Protein AF-A0A953NYL8-F1 (afdb_monomer_lite)

pLDDT: mean 88.97, std 19.58, range [27.09, 98.88]

Radius of gyration: 26.93 Å; chains: 1; bounding box: 55×109×60 Å

Structure (mmCIF, N/CA/C/O backbone):
data_AF-A0A953NYL8-F1
#
_entry.id   AF-A0A953NYL8-F1
#
loop_
_atom_site.group_PDB
_atom_site.id
_atom_site.type_symbol
_atom_site.label_atom_id
_atom_site.label_alt_id
_atom_site.label_comp_id
_atom_site.label_asym_id
_atom_site.label_entity_id
_atom_site.label_seq_id
_atom_site.pdbx_PDB_ins_code
_atom_site.Cartn_x
_atom_site.Cartn_y
_atom_site.Cartn_z
_atom_site.occupancy
_atom_site.B_iso_or_equiv
_atom_site.auth_seq_id
_atom_site.auth_comp_id
_atom_site.auth_asym_id
_atom_site.auth_atom_id
_atom_site.pdbx_PDB_model_num
ATOM 1 N N . MET A 1 1 ? -34.479 84.678 -15.314 1.00 42.62 1 MET A N 1
ATOM 2 C CA . MET A 1 1 ? -33.538 85.641 -15.914 1.00 42.62 1 MET A CA 1
ATOM 3 C C . MET A 1 1 ? -33.199 86.586 -14.785 1.00 42.62 1 MET A C 1
ATOM 5 O O . MET A 1 1 ? -34.153 87.111 -14.239 1.00 42.62 1 MET A O 1
ATOM 9 N N . ASP A 1 2 ? -31.925 86.582 -14.380 1.00 31.25 2 ASP A N 1
ATOM 10 C CA . ASP A 1 2 ? -31.241 87.307 -13.279 1.00 31.25 2 ASP A CA 1
ATOM 11 C C . ASP A 1 2 ? -30.317 86.287 -12.585 1.00 31.25 2 ASP A C 1
ATOM 13 O O . ASP A 1 2 ? -30.800 85.340 -11.971 1.00 31.25 2 ASP A O 1
ATOM 17 N N . ILE A 1 3 ? -29.058 86.149 -13.016 1.00 35.00 3 ILE A N 1
ATOM 18 C CA . ILE A 1 3 ? -27.863 86.999 -12.804 1.00 35.00 3 ILE A CA 1
ATOM 19 C C . ILE A 1 3 ? -27.212 86.722 -11.437 1.00 35.00 3 ILE A C 1
ATOM 21 O O . ILE A 1 3 ? -27.718 87.124 -10.400 1.00 35.00 3 ILE A O 1
ATOM 25 N N . HIS A 1 4 ? -26.097 85.988 -11.543 1.00 33.19 4 HIS A N 1
ATOM 26 C CA . HIS A 1 4 ? -24.823 86.036 -10.814 1.00 33.19 4 HIS A CA 1
ATOM 27 C C . HIS A 1 4 ? -24.790 86.409 -9.324 1.00 33.19 4 HIS A C 1
ATOM 29 O O . HIS A 1 4 ? -25.083 87.540 -8.964 1.00 33.19 4 HIS A O 1
ATOM 35 N N . ASP A 1 5 ? -24.219 85.508 -8.516 1.00 34.50 5 ASP A N 1
ATOM 36 C CA . ASP A 1 5 ? -23.012 85.843 -7.747 1.00 34.50 5 ASP A CA 1
ATOM 37 C C . ASP A 1 5 ? -22.265 84.565 -7.319 1.00 34.50 5 ASP A C 1
ATOM 39 O O . ASP A 1 5 ? -22.807 83.703 -6.628 1.00 34.50 5 ASP A O 1
ATOM 43 N N . GLU A 1 6 ? -21.017 84.437 -7.771 1.00 33.62 6 GLU A N 1
ATOM 44 C CA . GLU A 1 6 ? -20.020 83.498 -7.251 1.00 33.62 6 GLU A CA 1
ATOM 45 C C . GLU A 1 6 ? -18.995 84.316 -6.468 1.00 33.62 6 GLU A C 1
ATOM 47 O O . GLU A 1 6 ? -18.347 85.181 -7.052 1.00 33.62 6 GLU A O 1
ATOM 52 N N . HIS A 1 7 ? -18.791 84.010 -5.186 1.00 33.34 7 HIS A N 1
ATOM 53 C CA . HIS A 1 7 ? -17.516 84.265 -4.520 1.00 33.34 7 HIS A CA 1
ATOM 54 C C . HIS A 1 7 ? -17.290 83.329 -3.318 1.00 33.34 7 HIS A C 1
ATOM 56 O O . HIS A 1 7 ? -18.160 83.130 -2.478 1.00 33.34 7 HIS A O 1
ATOM 62 N N . GLU A 1 8 ? -16.049 82.837 -3.270 1.00 32.56 8 GLU A N 1
ATOM 63 C CA . GLU A 1 8 ? -15.248 82.436 -2.103 1.00 32.56 8 GLU A CA 1
ATOM 64 C C . GLU A 1 8 ? -15.422 81.064 -1.412 1.00 32.56 8 GLU A C 1
ATOM 66 O O . GLU A 1 8 ? -16.244 80.837 -0.537 1.00 32.56 8 GLU A O 1
ATOM 71 N N . CYS A 1 9 ? -14.482 80.183 -1.776 1.00 27.09 9 CYS A N 1
ATOM 72 C CA . CYS A 1 9 ? -13.349 79.733 -0.951 1.00 27.09 9 CYS A CA 1
ATOM 73 C C . CYS A 1 9 ? -13.599 78.981 0.379 1.00 27.09 9 CYS A C 1
ATOM 75 O O . CYS A 1 9 ? -13.983 79.546 1.395 1.00 27.09 9 CYS A O 1
ATOM 77 N N . ALA A 1 10 ? -13.092 77.741 0.353 1.00 30.19 10 ALA A N 1
ATOM 78 C CA . ALA A 1 10 ? -12.373 77.024 1.409 1.00 30.19 10 ALA A CA 1
ATOM 79 C C . ALA A 1 10 ? -13.136 76.138 2.420 1.00 30.19 10 ALA A C 1
ATOM 81 O O . ALA A 1 10 ? -13.888 76.586 3.273 1.00 30.19 10 ALA A O 1
ATOM 82 N N . GLN A 1 11 ? -12.685 74.875 2.379 1.00 29.53 11 GLN A N 1
ATOM 83 C CA . GLN A 1 11 ? -12.403 73.947 3.482 1.00 29.53 11 GLN A CA 1
ATOM 84 C C . GLN A 1 11 ? -13.448 72.899 3.912 1.00 29.53 11 GLN A C 1
ATOM 86 O O . GLN A 1 11 ? -14.551 73.184 4.350 1.00 29.53 11 GLN A O 1
ATOM 91 N N . GLU A 1 12 ? -12.937 71.660 3.847 1.00 30.64 12 GLU A N 1
ATOM 92 C CA . GLU A 1 12 ? -13.229 70.480 4.666 1.00 30.64 12 GLU A CA 1
ATOM 93 C C . GLU A 1 12 ? -14.591 69.784 4.532 1.00 30.64 12 GLU A C 1
ATOM 95 O O . GLU A 1 12 ? -15.599 70.189 5.093 1.00 30.64 12 GLU A O 1
ATOM 100 N N . ALA A 1 13 ? -14.568 68.603 3.902 1.00 31.66 13 ALA A N 1
ATOM 101 C CA . ALA A 1 13 ? -14.848 67.338 4.594 1.00 31.66 13 ALA A CA 1
ATOM 102 C C . ALA A 1 13 ? -14.731 66.161 3.612 1.00 31.66 13 ALA A C 1
ATOM 104 O O . ALA A 1 13 ? -15.499 66.020 2.661 1.00 31.66 13 ALA A O 1
ATOM 105 N N . HIS A 1 14 ? -13.773 65.271 3.867 1.00 36.56 14 HIS A N 1
ATOM 106 C CA . HIS A 1 14 ? -13.712 63.956 3.241 1.00 36.56 14 HIS A CA 1
ATOM 107 C C . HIS A 1 14 ? -14.933 63.120 3.627 1.00 36.56 14 HIS A C 1
ATOM 109 O O . HIS A 1 14 ? -15.053 62.652 4.760 1.00 36.56 14 HIS A O 1
ATOM 115 N N . LYS A 1 15 ? -15.801 62.855 2.651 1.00 42.41 15 LYS A N 1
ATOM 116 C CA . LYS A 1 15 ? -16.692 61.696 2.680 1.00 42.41 15 LYS A CA 1
ATOM 117 C C . LYS A 1 15 ? -17.134 61.365 1.261 1.00 42.41 15 LYS A C 1
ATOM 119 O O . LYS A 1 15 ? -17.965 62.081 0.719 1.00 42.41 15 LYS A O 1
ATOM 124 N N . HIS A 1 16 ? -16.647 60.263 0.689 1.00 35.91 16 HIS A N 1
ATOM 125 C CA . HIS A 1 16 ? -17.476 59.453 -0.204 1.00 35.91 16 HIS A CA 1
ATOM 126 C C . HIS A 1 16 ? -17.084 57.965 -0.192 1.00 35.91 16 HIS A C 1
ATOM 128 O O . HIS A 1 16 ? -15.948 57.630 0.141 1.00 35.91 16 HIS A O 1
ATOM 134 N N . PRO A 1 17 ? -18.067 57.085 -0.450 1.00 47.28 17 PRO A N 1
ATOM 135 C CA . PRO A 1 17 ? -18.069 55.678 -0.083 1.00 47.28 17 PRO A CA 1
ATOM 136 C C . PRO A 1 17 ? -17.612 54.792 -1.245 1.00 47.28 17 PRO A C 1
ATOM 138 O O . PRO A 1 17 ? -17.663 55.184 -2.407 1.00 47.28 17 PRO A O 1
ATOM 141 N N . GLY A 1 18 ? -17.231 53.555 -0.947 1.00 29.12 18 GLY A N 1
ATOM 142 C CA . GLY A 1 18 ? -16.938 52.580 -1.991 1.00 29.12 18 GLY A CA 1
ATOM 143 C C . GLY A 1 18 ? -16.498 51.261 -1.397 1.00 29.12 18 GLY A C 1
ATOM 144 O O . GLY A 1 18 ? -15.314 51.044 -1.168 1.00 29.12 18 GLY A O 1
ATOM 145 N N . GLY A 1 19 ? -17.470 50.399 -1.106 1.00 38.50 19 GLY A N 1
ATOM 146 C CA . GLY A 1 19 ? -17.205 49.030 -0.707 1.00 38.50 19 GLY A CA 1
ATOM 147 C C . GLY A 1 19 ? -16.502 48.273 -1.827 1.00 38.50 19 GLY A C 1
ATOM 148 O O . GLY A 1 19 ? -16.948 48.270 -2.970 1.00 38.50 19 GLY A O 1
ATOM 149 N N . VAL A 1 20 ? -15.438 47.574 -1.459 1.00 34.19 20 VAL A N 1
ATOM 150 C CA . VAL A 1 20 ? -15.033 46.342 -2.124 1.00 34.19 20 VAL A CA 1
ATOM 151 C C . VAL A 1 20 ? -14.874 45.340 -0.997 1.00 34.19 20 VAL A C 1
ATOM 153 O O . VAL A 1 20 ? -13.901 45.382 -0.245 1.00 34.19 20 VAL A O 1
ATOM 156 N N . ALA A 1 21 ? -15.886 44.491 -0.830 1.00 37.25 21 ALA A N 1
ATOM 157 C CA . ALA A 1 21 ? -15.770 43.307 -0.002 1.00 37.25 21 ALA A CA 1
ATOM 158 C C . ALA A 1 21 ? -14.657 42.449 -0.610 1.00 37.25 21 ALA A C 1
ATOM 160 O O . ALA A 1 21 ? -14.836 41.822 -1.654 1.00 37.25 21 ALA A O 1
ATOM 161 N N . ARG A 1 22 ? -13.476 42.478 0.012 1.00 36.84 22 ARG A N 1
ATOM 162 C CA . ARG A 1 22 ? -12.471 41.447 -0.205 1.00 36.84 22 ARG A CA 1
ATOM 163 C C . ARG A 1 22 ? -13.076 40.166 0.344 1.00 36.84 22 ARG A C 1
ATOM 165 O O . ARG A 1 22 ? -13.303 40.051 1.542 1.00 36.84 22 ARG A O 1
ATOM 172 N N . GLY A 1 23 ? -13.415 39.257 -0.564 1.00 35.19 23 GLY A N 1
ATOM 173 C CA . GLY A 1 23 ? -13.669 37.877 -0.205 1.00 35.19 23 GLY A CA 1
ATOM 174 C C . GLY A 1 23 ? -12.388 37.331 0.399 1.00 35.19 23 GLY A C 1
ATOM 175 O O . GLY A 1 23 ? -11.422 37.083 -0.321 1.00 35.19 23 GLY A O 1
ATOM 176 N N . ASP A 1 24 ? -12.382 37.190 1.718 1.00 34.72 24 ASP A N 1
ATOM 177 C CA . ASP A 1 24 ? -11.422 36.354 2.411 1.00 34.72 24 ASP A CA 1
ATOM 178 C C . ASP A 1 24 ? -11.704 34.919 1.968 1.00 34.72 24 ASP A C 1
ATOM 180 O O . ASP A 1 24 ? -12.593 34.234 2.478 1.00 34.72 24 ASP A O 1
ATOM 184 N N . GLY A 1 25 ? -10.977 34.487 0.938 1.00 40.00 25 GLY A N 1
ATOM 185 C CA . GLY A 1 25 ? -10.816 33.083 0.603 1.00 40.00 25 GLY A CA 1
ATOM 186 C C . GLY A 1 25 ? -10.068 32.418 1.746 1.00 40.00 25 GLY A C 1
ATOM 187 O O . GLY A 1 25 ? -8.850 32.281 1.705 1.00 40.00 25 GLY A O 1
ATOM 188 N N . VAL A 1 26 ? -10.800 32.066 2.799 1.00 38.53 26 VAL A N 1
ATOM 189 C CA . VAL A 1 26 ? -10.302 31.180 3.840 1.00 38.53 26 VAL A CA 1
ATOM 190 C C . VAL A 1 26 ? -10.227 29.800 3.206 1.00 38.53 26 VAL A C 1
ATOM 192 O O . VAL A 1 26 ? -11.248 29.140 3.011 1.00 38.53 26 VAL A O 1
ATOM 195 N N . ASP A 1 27 ? -9.011 29.389 2.862 1.00 42.66 27 ASP A N 1
ATOM 196 C CA . ASP A 1 27 ? -8.664 28.006 2.564 1.00 42.66 27 ASP A CA 1
ATOM 197 C C . ASP A 1 27 ? -8.911 27.195 3.847 1.00 42.66 27 ASP A C 1
ATOM 199 O O . ASP A 1 27 ? -8.052 27.060 4.719 1.00 42.66 27 ASP A O 1
ATOM 203 N N . GLN A 1 28 ? -10.160 26.768 4.057 1.00 42.47 28 GLN A N 1
ATOM 204 C CA . GLN A 1 28 ? -10.540 25.944 5.200 1.00 42.47 28 GLN A CA 1
ATOM 205 C C . GLN A 1 28 ? -10.088 24.507 4.935 1.00 42.47 28 GLN A C 1
ATOM 207 O O . GLN A 1 28 ? -10.900 23.602 4.728 1.00 42.47 28 GLN A O 1
ATOM 212 N N . GLN A 1 29 ? -8.771 24.285 4.950 1.00 50.41 29 GLN A N 1
ATOM 213 C CA . GLN A 1 29 ? -8.206 22.949 5.055 1.00 50.41 29 GLN A CA 1
ATOM 214 C C . GLN A 1 29 ? -8.681 22.370 6.392 1.00 50.41 29 GLN A C 1
ATOM 216 O O . GLN A 1 29 ? -8.154 22.683 7.460 1.00 50.41 29 GLN A O 1
ATOM 221 N N . SER A 1 30 ? -9.724 21.541 6.351 1.00 57.91 30 SER A N 1
ATOM 222 C CA . SER A 1 30 ? -10.160 20.803 7.533 1.00 57.91 30 SER A CA 1
ATOM 223 C C . SER A 1 30 ? -8.967 20.018 8.088 1.00 57.91 30 SER A C 1
ATOM 225 O O . SER A 1 30 ? -8.256 19.377 7.297 1.00 57.91 30 SER A O 1
ATOM 227 N N . PRO A 1 31 ? -8.722 20.066 9.410 1.00 77.75 31 PRO A N 1
ATOM 228 C CA . PRO A 1 31 ? -7.485 19.573 9.994 1.00 77.75 31 PRO A CA 1
ATOM 229 C C . PRO A 1 31 ? -7.258 18.105 9.629 1.00 77.75 31 PRO A C 1
ATOM 231 O O . PRO A 1 31 ? -8.192 17.299 9.581 1.00 77.75 31 PRO A O 1
ATOM 234 N N . ARG A 1 32 ? -5.999 17.765 9.338 1.00 85.25 32 ARG A N 1
ATOM 235 C CA . ARG A 1 32 ? -5.573 16.382 9.110 1.00 85.25 32 ARG A CA 1
ATOM 236 C C . ARG A 1 32 ? -5.923 15.543 10.347 1.00 85.25 32 ARG A C 1
ATOM 238 O O . ARG A 1 32 ? -5.631 15.993 11.458 1.00 85.25 32 ARG A O 1
ATOM 245 N N . PRO A 1 33 ? -6.497 14.338 10.191 1.00 92.12 33 PRO A N 1
ATOM 246 C CA . PRO A 1 33 ? -6.794 13.497 11.342 1.00 92.12 33 PRO A CA 1
ATOM 247 C C . PRO A 1 33 ? -5.549 13.149 12.164 1.00 92.12 33 PRO A C 1
ATOM 249 O O . PRO A 1 33 ? -4.418 13.121 11.662 1.00 92.12 33 PRO A O 1
ATOM 252 N N . ARG A 1 34 ? -5.757 12.866 13.451 1.00 95.25 34 ARG A N 1
ATOM 253 C CA . ARG A 1 34 ? -4.667 12.501 14.359 1.00 95.25 34 ARG A CA 1
ATOM 254 C C . ARG A 1 34 ? -4.027 11.190 13.903 1.00 95.25 34 ARG A C 1
ATOM 256 O O . ARG A 1 34 ? -4.714 10.192 13.710 1.00 95.25 34 ARG A O 1
ATOM 263 N N . LEU A 1 35 ? -2.707 11.216 13.773 1.00 97.31 35 LEU A N 1
ATOM 264 C CA . LEU A 1 35 ? -1.883 10.046 13.510 1.00 97.31 35 LEU A CA 1
ATOM 265 C C . LEU A 1 35 ? -1.372 9.490 14.845 1.00 97.31 35 LEU A C 1
ATOM 267 O O . LEU A 1 35 ? -0.821 10.245 15.643 1.00 97.31 35 LEU A O 1
ATOM 271 N N . MET A 1 36 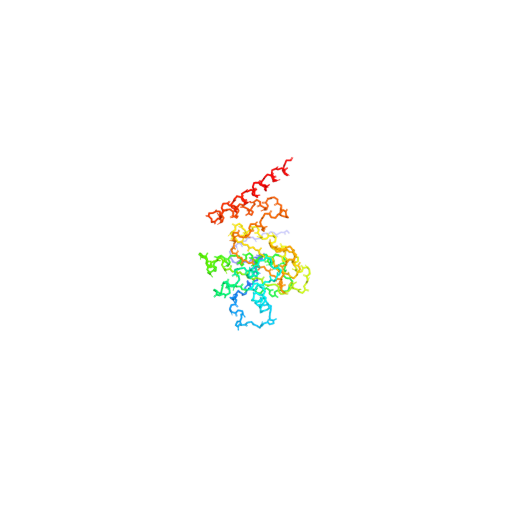? -1.559 8.196 15.086 1.00 98.06 36 MET A N 1
ATOM 272 C CA . MET A 1 36 ? -1.156 7.513 16.321 1.00 98.06 36 MET A CA 1
ATOM 273 C C . MET A 1 36 ? -0.273 6.318 15.994 1.00 98.06 36 MET A C 1
ATOM 275 O O . MET A 1 36 ? -0.484 5.663 14.973 1.00 98.06 36 MET A O 1
ATOM 279 N N . ARG A 1 37 ? 0.697 6.003 16.856 1.00 98.31 37 ARG A N 1
ATOM 280 C CA . ARG A 1 37 ? 1.436 4.737 16.724 1.00 98.31 37 ARG A CA 1
ATOM 281 C C . ARG A 1 37 ? 0.518 3.553 17.000 1.00 98.31 37 ARG A C 1
ATOM 283 O O . ARG A 1 37 ? -0.471 3.666 17.722 1.00 98.31 37 ARG A O 1
ATOM 290 N N . ILE A 1 38 ? 0.855 2.393 16.457 1.00 98.25 38 ILE A N 1
ATOM 291 C CA . ILE A 1 38 ? 0.066 1.180 16.648 1.00 98.25 38 ILE A CA 1
ATOM 292 C C . ILE A 1 38 ? 0.041 0.730 18.119 1.00 98.25 38 ILE A C 1
ATOM 294 O O . ILE A 1 38 ? -0.983 0.222 18.582 1.00 98.25 38 ILE A O 1
ATOM 298 N N . SER A 1 39 ? 1.115 0.967 18.883 1.00 98.25 39 SER A N 1
ATOM 299 C CA . SER A 1 39 ? 1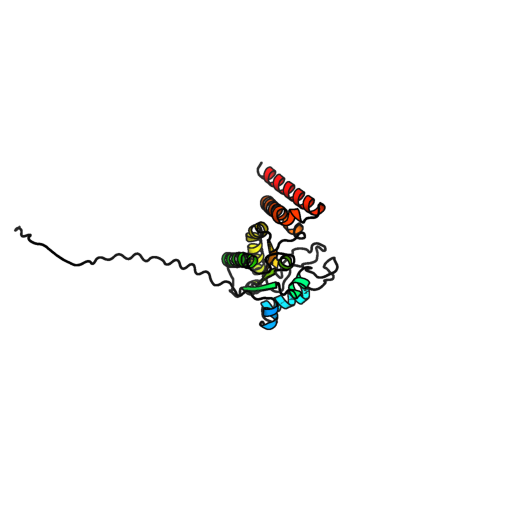.127 0.782 20.340 1.00 98.25 39 SER A CA 1
ATOM 300 C C . SER A 1 39 ? 0.147 1.717 21.056 1.00 98.25 39 SER A C 1
ATOM 302 O O . SER A 1 39 ? -0.602 1.268 21.922 1.00 98.25 39 SER A O 1
ATOM 304 N N . GLU A 1 40 ? 0.101 2.989 20.653 1.00 98.31 40 GLU A N 1
ATOM 305 C CA . GLU A 1 40 ? -0.792 4.013 21.198 1.00 98.31 40 GLU A CA 1
ATOM 306 C C . GLU A 1 40 ? -2.259 3.670 20.918 1.00 98.31 40 GLU A C 1
ATOM 308 O O . GLU A 1 40 ? -3.091 3.779 21.817 1.00 98.31 40 GLU A O 1
ATOM 313 N N . VAL A 1 41 ? -2.573 3.179 19.713 1.00 98.19 41 VAL A N 1
ATOM 314 C CA . VAL A 1 41 ? -3.904 2.636 19.389 1.00 98.19 41 VAL A CA 1
ATOM 315 C C . VAL A 1 41 ? -4.250 1.487 20.335 1.00 98.19 41 VAL A C 1
ATOM 317 O O . VAL A 1 41 ? -5.334 1.470 20.907 1.00 98.19 41 VAL A O 1
ATOM 320 N N . GLY A 1 42 ? -3.325 0.550 20.553 1.00 97.38 42 GLY A N 1
ATOM 321 C CA . GLY A 1 42 ? -3.554 -0.590 21.443 1.00 97.38 42 GLY A CA 1
ATOM 322 C C . GLY A 1 42 ? -3.727 -0.229 22.921 1.00 97.38 42 GLY A C 1
ATOM 323 O O . GLY A 1 42 ? -4.319 -1.009 23.660 1.00 97.38 42 GLY A O 1
ATOM 324 N N . GLN A 1 43 ? -3.211 0.921 23.355 1.00 97.56 43 GLN A N 1
ATOM 325 C CA . GLN A 1 43 ? -3.338 1.407 24.732 1.00 97.56 43 GLN A CA 1
ATOM 326 C C . GLN A 1 43 ? -4.598 2.251 24.941 1.00 97.56 43 GLN A C 1
ATOM 328 O O . GLN A 1 43 ? -5.183 2.208 26.020 1.00 97.56 43 GLN A O 1
ATOM 333 N N . ASN A 1 44 ? -4.998 3.025 23.928 1.00 96.44 44 ASN A N 1
ATOM 334 C CA . ASN A 1 44 ? -5.964 4.112 24.095 1.00 96.44 44 ASN A CA 1
ATOM 335 C C . ASN A 1 44 ? -7.286 3.909 23.344 1.00 96.44 44 ASN A C 1
ATOM 337 O O . ASN A 1 44 ? -8.249 4.622 23.627 1.00 96.44 44 ASN A O 1
ATOM 341 N N . CYS A 1 45 ? -7.357 2.988 22.381 1.00 96.19 45 CYS A N 1
ATOM 342 C CA . CYS A 1 45 ? -8.568 2.747 21.599 1.00 96.19 45 CYS A CA 1
ATOM 343 C C . CYS A 1 45 ? -9.296 1.481 22.066 1.00 96.19 45 CYS A C 1
ATOM 345 O O . CYS A 1 45 ? -8.681 0.450 22.329 1.00 96.19 45 CYS A O 1
ATOM 347 N N . ASP A 1 46 ? -10.629 1.542 22.099 1.00 96.94 46 ASP A N 1
ATOM 348 C CA . ASP A 1 46 ? -11.478 0.363 22.296 1.00 96.94 46 ASP A CA 1
ATOM 349 C C . ASP A 1 46 ? -11.224 -0.655 21.160 1.00 96.94 46 ASP A C 1
ATOM 351 O O . ASP A 1 46 ? -11.222 -0.248 19.991 1.00 96.94 46 ASP A O 1
ATOM 355 N N . PRO A 1 47 ? -11.038 -1.959 21.434 1.00 94.81 47 PRO A N 1
ATOM 356 C CA . PRO A 1 47 ? -10.958 -2.995 20.400 1.00 94.81 47 PRO A CA 1
ATOM 357 C C . PRO A 1 47 ? -12.125 -2.995 19.395 1.00 94.81 47 PRO A C 1
ATOM 359 O O . PRO A 1 47 ? -11.942 -3.393 18.245 1.00 94.81 47 PRO A O 1
ATOM 362 N N . ALA A 1 48 ? -13.311 -2.531 19.800 1.00 95.31 48 ALA A N 1
ATOM 363 C CA . ALA A 1 48 ? -14.484 -2.384 18.942 1.00 95.31 48 ALA A CA 1
ATOM 364 C C . ALA A 1 48 ? -14.475 -1.102 18.084 1.00 95.31 48 ALA A C 1
ATOM 366 O O . ALA A 1 48 ? -15.276 -0.982 17.154 1.00 95.31 48 ALA A O 1
ATOM 367 N N . SER A 1 49 ? -13.579 -0.146 18.361 1.00 97.56 49 SER A N 1
ATOM 368 C CA . SER A 1 49 ? -13.398 1.050 17.528 1.00 97.56 49 SER A CA 1
ATOM 369 C C . SER A 1 49 ? -12.834 0.690 16.145 1.00 97.56 49 SER A C 1
ATOM 371 O O . SER A 1 49 ? -12.234 -0.378 15.978 1.00 97.56 49 SER A O 1
ATOM 373 N N . PRO A 1 50 ? -12.954 1.571 15.135 1.00 97.50 50 PRO A N 1
ATOM 374 C CA . PRO A 1 50 ? -12.388 1.299 13.820 1.00 97.50 50 PRO A CA 1
ATOM 375 C C . PRO A 1 50 ? -10.880 1.019 13.841 1.00 97.50 50 PRO A C 1
ATOM 377 O O . PRO A 1 50 ? -10.425 0.047 13.235 1.00 97.50 50 PRO A O 1
ATOM 380 N N . LEU A 1 51 ? -10.107 1.822 14.576 1.00 98.38 51 LEU A N 1
ATOM 381 C CA . LEU A 1 51 ? -8.665 1.611 14.716 1.00 98.38 51 LEU A CA 1
ATOM 382 C C . LEU A 1 51 ? -8.341 0.336 15.506 1.00 98.38 51 LEU A C 1
ATOM 384 O O . LEU A 1 51 ? -7.441 -0.399 15.103 1.00 98.38 51 LEU A O 1
ATOM 388 N N . GLY A 1 52 ? -9.103 0.020 16.559 1.00 98.38 52 GLY A N 1
ATOM 389 C CA . GLY A 1 52 ? -8.971 -1.240 17.301 1.00 98.38 52 GLY A CA 1
ATOM 390 C C . GLY A 1 52 ? -9.231 -2.472 16.426 1.00 98.38 52 GLY A C 1
ATOM 391 O O . GLY A 1 52 ? -8.444 -3.417 16.418 1.00 98.38 52 GLY A O 1
ATOM 392 N N . CYS A 1 53 ? -10.268 -2.426 15.588 1.00 98.31 53 CYS A N 1
ATOM 393 C CA . CYS A 1 53 ? -10.592 -3.499 14.650 1.00 98.31 53 CYS A CA 1
ATOM 394 C C . CYS A 1 53 ? -9.478 -3.719 13.611 1.00 98.31 53 CYS A C 1
ATOM 396 O O . CYS A 1 53 ? -9.118 -4.858 13.302 1.00 98.31 53 CYS A O 1
ATOM 398 N N . VAL A 1 54 ? -8.898 -2.635 13.084 1.00 98.62 54 VAL A N 1
ATOM 399 C CA . VAL A 1 54 ? -7.765 -2.725 12.153 1.00 98.62 54 VAL A CA 1
ATOM 400 C C . VAL A 1 54 ? -6.508 -3.236 12.860 1.00 98.62 54 VAL A C 1
ATOM 402 O O . VAL A 1 54 ? -5.817 -4.077 12.292 1.00 98.62 54 VAL A O 1
ATOM 405 N N . LEU A 1 55 ? -6.236 -2.814 14.098 1.00 98.75 55 LEU A N 1
ATOM 406 C CA . LEU A 1 55 ? -5.128 -3.329 14.908 1.00 98.75 55 LEU A CA 1
ATOM 407 C C . LEU A 1 55 ? -5.213 -4.852 15.089 1.00 98.75 55 LEU A C 1
ATOM 409 O O . LEU A 1 55 ? -4.234 -5.565 14.843 1.00 98.75 55 LEU A O 1
ATOM 413 N N . GLU A 1 56 ? -6.385 -5.364 15.458 1.00 98.50 56 GLU A N 1
ATOM 414 C CA . GLU A 1 56 ? -6.595 -6.805 15.613 1.00 98.50 56 GLU A CA 1
ATOM 415 C C . GLU A 1 56 ? -6.438 -7.554 14.286 1.00 98.50 56 GLU A C 1
ATOM 417 O O . GLU A 1 56 ? -5.828 -8.622 14.246 1.00 98.50 56 GLU A O 1
ATOM 422 N N . TRP A 1 57 ? -6.875 -6.975 13.166 1.00 98.69 57 TRP A N 1
ATOM 423 C CA . TRP A 1 57 ? -6.614 -7.547 11.842 1.00 98.69 57 TRP A CA 1
ATOM 424 C C . TRP A 1 57 ? -5.121 -7.547 11.474 1.00 98.69 57 TRP A C 1
ATOM 426 O O . TRP A 1 57 ? -4.611 -8.556 10.980 1.00 98.69 57 TRP A O 1
ATOM 436 N N . VAL A 1 58 ? -4.378 -6.474 11.765 1.00 98.75 58 VAL A N 1
ATOM 437 C CA . VAL A 1 58 ? -2.923 -6.421 11.540 1.00 98.75 58 VAL A CA 1
ATOM 438 C C . VAL A 1 58 ? -2.224 -7.543 12.320 1.00 98.75 58 VAL A C 1
ATOM 440 O O . VAL A 1 58 ? -1.423 -8.290 11.752 1.00 98.75 58 VAL A O 1
ATOM 443 N N . ARG A 1 59 ? -2.559 -7.721 13.603 1.00 98.50 59 ARG A N 1
ATOM 444 C CA . ARG A 1 59 ? -1.957 -8.742 14.482 1.00 98.50 59 ARG A CA 1
ATOM 445 C C . ARG A 1 59 ? -2.427 -10.168 14.194 1.00 98.50 59 ARG A C 1
ATOM 447 O O . ARG A 1 59 ? -1.656 -11.116 14.362 1.00 98.50 59 ARG A O 1
ATOM 454 N N . GLY A 1 60 ? -3.692 -10.330 13.826 1.00 98.19 60 GLY A N 1
ATOM 455 C CA . GLY A 1 60 ? -4.359 -11.621 13.670 1.00 98.19 60 GLY A CA 1
ATOM 456 C C . GLY A 1 60 ? -4.255 -12.205 12.266 1.00 98.19 60 GLY A C 1
ATOM 457 O O . GLY A 1 60 ? -4.259 -13.423 12.117 1.00 98.19 60 GLY A O 1
ATOM 458 N N . PHE A 1 61 ? -4.113 -11.362 11.243 1.00 98.44 61 PHE A N 1
ATOM 459 C CA . PHE A 1 61 ? -4.039 -11.791 9.850 1.00 98.44 61 PHE A CA 1
ATOM 460 C C . PHE A 1 61 ? -2.692 -11.446 9.218 1.00 98.44 61 PHE A C 1
ATOM 462 O O . PHE A 1 61 ? -1.947 -12.350 8.842 1.00 98.44 61 PHE A O 1
ATOM 469 N N . LEU A 1 62 ? -2.327 -10.160 9.143 1.00 98.31 62 LEU A N 1
ATOM 470 C CA . LEU A 1 62 ? -1.112 -9.761 8.422 1.00 98.31 62 LEU A CA 1
ATOM 471 C C . LEU A 1 62 ? 0.172 -10.294 9.072 1.00 98.31 62 LEU A C 1
ATOM 473 O O . LEU A 1 62 ? 1.089 -10.714 8.363 1.00 98.31 62 LEU A O 1
ATOM 477 N N . ALA A 1 63 ? 0.225 -10.310 10.405 1.00 98.25 63 ALA A N 1
ATOM 478 C CA . ALA A 1 63 ? 1.362 -10.808 11.178 1.00 98.25 63 ALA A CA 1
ATOM 479 C C . ALA A 1 63 ? 1.398 -12.342 11.322 1.00 98.25 63 ALA A C 1
ATOM 481 O O . ALA A 1 63 ? 2.333 -12.878 11.920 1.00 98.25 63 ALA A O 1
ATOM 482 N N . ARG A 1 64 ? 0.391 -13.068 10.820 1.00 98.44 64 ARG A N 1
ATOM 483 C CA . ARG A 1 64 ? 0.238 -14.516 11.030 1.00 98.44 64 ARG A CA 1
ATOM 484 C C . ARG A 1 64 ? 0.439 -15.302 9.740 1.00 98.44 64 ARG A C 1
ATOM 486 O O . ARG A 1 64 ? 0.226 -14.760 8.657 1.00 98.44 64 ARG A O 1
ATOM 493 N N . PRO A 1 65 ? 0.887 -16.568 9.823 1.00 97.75 65 PRO A N 1
ATOM 494 C CA . PRO A 1 65 ? 0.882 -17.449 8.667 1.00 97.75 65 PRO A CA 1
ATOM 495 C C . PRO A 1 65 ? -0.545 -17.759 8.223 1.00 97.75 65 PRO A C 1
ATOM 497 O O . PRO A 1 65 ? -1.473 -17.748 9.030 1.00 97.75 65 PRO A O 1
ATOM 500 N N . HIS A 1 66 ? -0.708 -18.072 6.939 1.00 97.62 66 HIS A N 1
ATOM 501 C CA . HIS A 1 66 ? -2.002 -18.444 6.380 1.00 97.62 66 HIS A CA 1
ATOM 502 C C . HIS A 1 66 ? -1.858 -19.658 5.451 1.00 97.62 66 HIS A C 1
ATOM 504 O O . HIS A 1 66 ? -0.978 -19.645 4.587 1.00 97.62 66 HIS A O 1
ATOM 510 N N . PRO A 1 67 ? -2.714 -20.694 5.567 1.00 96.94 67 PRO A N 1
ATOM 511 C CA . PRO A 1 67 ? -2.578 -21.929 4.786 1.00 96.94 67 PRO A CA 1
ATOM 512 C C . PRO A 1 67 ? -2.664 -21.691 3.274 1.00 96.94 67 PRO A C 1
ATOM 514 O O . PRO A 1 67 ? -1.990 -22.356 2.496 1.00 96.94 67 PRO A O 1
ATOM 517 N N . GLN A 1 68 ? -3.445 -20.695 2.849 1.00 96.69 68 GLN A N 1
ATOM 518 C CA . GLN A 1 68 ? -3.598 -20.342 1.434 1.00 96.69 68 GLN A CA 1
ATOM 519 C C . GLN A 1 68 ? -2.528 -19.363 0.918 1.00 96.69 68 GLN A C 1
ATOM 521 O O . GLN A 1 68 ? -2.604 -18.954 -0.233 1.00 96.69 68 GLN A O 1
ATOM 526 N N . LEU A 1 69 ? -1.526 -18.971 1.715 1.00 95.19 69 LEU A N 1
ATOM 527 C CA . LEU A 1 69 ? -0.521 -17.984 1.291 1.00 95.19 69 LEU A CA 1
ATOM 528 C C . LEU A 1 69 ? 0.371 -18.485 0.138 1.00 95.19 69 LEU A C 1
ATOM 530 O O . LEU A 1 69 ? 0.900 -17.678 -0.625 1.00 95.19 69 LEU A O 1
ATOM 534 N N . GLY A 1 70 ? 0.567 -19.804 0.027 1.00 94.94 70 GLY A N 1
ATOM 535 C CA . GLY A 1 70 ? 1.470 -20.416 -0.957 1.00 94.94 70 GLY A CA 1
ATOM 536 C C . GLY A 1 70 ? 2.959 -20.323 -0.591 1.00 94.94 70 GLY A C 1
ATOM 537 O O . GLY A 1 70 ? 3.817 -20.626 -1.416 1.00 94.94 70 GLY A O 1
ATOM 538 N N . ARG A 1 71 ? 3.284 -19.892 0.635 1.00 95.25 71 ARG A N 1
ATOM 539 C CA . ARG A 1 71 ? 4.624 -19.951 1.244 1.00 95.25 71 ARG A CA 1
ATOM 540 C C . ARG A 1 71 ? 4.515 -20.014 2.767 1.00 95.25 71 ARG A C 1
ATOM 542 O O . ARG A 1 71 ? 3.460 -19.719 3.324 1.00 95.25 71 ARG A O 1
ATOM 549 N N . THR A 1 72 ? 5.613 -20.350 3.435 1.00 95.88 72 THR A N 1
ATOM 550 C CA . THR A 1 72 ? 5.728 -20.265 4.896 1.00 95.88 72 THR A CA 1
ATOM 551 C C . THR A 1 72 ? 5.886 -18.813 5.374 1.00 95.88 72 THR A C 1
ATOM 553 O O . THR A 1 72 ? 6.186 -17.900 4.593 1.00 95.88 72 THR A O 1
ATOM 556 N N . GLY A 1 73 ? 5.697 -18.604 6.680 1.00 96.50 73 GLY A N 1
ATOM 557 C CA . GLY A 1 73 ? 5.790 -17.294 7.328 1.00 96.50 73 GLY A CA 1
ATOM 558 C C . GLY A 1 73 ? 4.487 -16.497 7.273 1.00 96.50 73 GLY A C 1
ATOM 559 O O . GLY A 1 73 ? 3.456 -17.009 6.845 1.00 96.50 73 GLY A O 1
ATOM 560 N N . SER A 1 74 ? 4.533 -15.248 7.738 1.00 97.69 74 SER A N 1
ATOM 561 C CA . SER A 1 74 ? 3.367 -14.365 7.826 1.00 97.69 74 SER A CA 1
ATOM 562 C C . SER A 1 74 ? 2.851 -13.907 6.459 1.00 97.69 74 SER A C 1
ATOM 564 O O . SER A 1 74 ? 3.626 -13.821 5.497 1.00 97.69 74 SER A O 1
ATOM 566 N N . VAL A 1 75 ? 1.556 -13.562 6.387 1.00 97.62 75 VAL A N 1
ATOM 567 C CA . VAL A 1 75 ? 0.913 -12.981 5.194 1.00 97.62 75 VAL A CA 1
ATOM 568 C C . VAL A 1 75 ? 1.723 -11.793 4.677 1.00 97.62 75 VAL A C 1
ATOM 570 O O . VAL A 1 75 ? 2.166 -11.812 3.526 1.00 97.62 75 VAL A O 1
ATOM 573 N N . CYS A 1 76 ? 2.004 -10.814 5.543 1.00 96.69 76 CYS A N 1
ATOM 574 C CA . CYS A 1 76 ? 2.960 -9.751 5.258 1.00 96.69 76 CYS A CA 1
ATOM 575 C C . CYS A 1 76 ? 4.265 -10.001 6.031 1.00 96.69 76 CYS A C 1
ATOM 577 O O . CYS A 1 76 ? 4.237 -10.035 7.265 1.00 96.69 76 CYS A O 1
ATOM 579 N N . PRO A 1 77 ? 5.417 -10.161 5.353 1.00 95.19 77 PRO A N 1
ATOM 580 C CA . PRO A 1 77 ? 6.684 -10.457 6.022 1.00 95.19 77 PRO A CA 1
ATOM 581 C C . PRO A 1 77 ? 7.225 -9.275 6.845 1.00 95.19 77 PRO A C 1
ATOM 583 O O . PRO A 1 77 ? 7.985 -9.496 7.779 1.00 95.19 77 PRO A O 1
ATOM 586 N N . PHE A 1 78 ? 6.803 -8.042 6.544 1.00 96.44 78 PHE A N 1
ATOM 587 C CA . PHE A 1 78 ? 7.254 -6.825 7.234 1.00 96.44 78 PHE A CA 1
ATOM 588 C C . PHE A 1 78 ? 6.494 -6.550 8.537 1.00 96.44 78 PHE A C 1
ATOM 590 O O . PHE A 1 78 ? 7.042 -5.971 9.470 1.00 96.44 78 PHE A O 1
ATOM 597 N N . VAL A 1 79 ? 5.231 -6.980 8.633 1.00 97.81 79 VAL A N 1
ATOM 598 C CA . VAL A 1 79 ? 4.356 -6.613 9.761 1.00 97.81 79 VAL A CA 1
ATOM 599 C C . VAL A 1 79 ? 4.866 -7.114 11.119 1.00 97.81 79 VAL A C 1
ATOM 601 O O . VAL A 1 79 ? 4.833 -6.322 12.056 1.00 97.81 79 VAL A O 1
ATOM 604 N N . PRO A 1 80 ? 5.366 -8.357 11.281 1.00 98.06 80 PRO A N 1
ATOM 605 C CA . PRO A 1 80 ? 5.907 -8.794 12.569 1.00 98.06 80 PRO A CA 1
ATOM 606 C C . PRO A 1 80 ? 7.051 -7.910 13.085 1.00 98.06 80 PRO A C 1
ATOM 608 O O . PRO A 1 80 ? 7.084 -7.590 14.270 1.00 98.06 80 PRO A O 1
ATOM 611 N N . ILE A 1 81 ? 7.955 -7.485 12.195 1.00 97.50 81 ILE A N 1
ATOM 612 C CA . ILE A 1 81 ? 9.083 -6.611 12.542 1.00 97.50 81 ILE A CA 1
ATOM 613 C C . ILE A 1 81 ? 8.570 -5.207 12.868 1.00 97.50 81 ILE A C 1
ATOM 615 O O . ILE A 1 81 ? 8.896 -4.669 13.920 1.00 97.50 81 ILE A O 1
ATOM 619 N N . ALA A 1 82 ? 7.708 -4.648 12.017 1.00 97.94 82 ALA A N 1
ATOM 620 C CA . ALA A 1 82 ? 7.135 -3.318 12.211 1.00 97.94 82 ALA A CA 1
ATOM 621 C C . ALA A 1 82 ? 6.314 -3.195 13.510 1.00 97.94 82 ALA A C 1
ATOM 623 O O . ALA A 1 82 ? 6.336 -2.156 14.163 1.00 97.94 82 ALA A O 1
ATOM 624 N N . LEU A 1 83 ? 5.625 -4.267 13.921 1.00 98.31 83 LEU A N 1
ATOM 625 C CA . LEU A 1 83 ? 4.955 -4.343 15.223 1.00 98.31 83 LEU A CA 1
ATOM 626 C C . LEU A 1 83 ? 5.952 -4.315 16.388 1.00 98.31 83 LEU A C 1
ATOM 628 O O . LEU A 1 83 ? 5.683 -3.665 17.392 1.00 98.31 83 LEU A O 1
ATOM 632 N N . GLY A 1 84 ? 7.082 -5.019 16.264 1.00 97.56 84 GLY A N 1
ATOM 633 C CA . GLY A 1 84 ? 8.135 -5.029 17.283 1.00 97.56 84 GLY A CA 1
ATOM 634 C C . GLY A 1 84 ? 8.863 -3.689 17.412 1.00 97.56 84 GLY A C 1
ATOM 635 O O . GLY A 1 84 ? 9.222 -3.302 18.519 1.00 97.56 84 GLY A O 1
ATOM 636 N N . LEU A 1 85 ? 9.043 -2.978 16.297 1.00 97.25 85 LEU A N 1
ATOM 637 C CA . LEU A 1 85 ? 9.668 -1.651 16.246 1.00 97.25 85 LEU A CA 1
ATOM 638 C C . LEU A 1 85 ? 8.692 -0.499 16.539 1.00 97.25 85 LEU A C 1
ATOM 640 O O . LEU A 1 85 ? 9.120 0.646 16.644 1.00 97.25 85 LEU A O 1
ATOM 644 N N . ASP A 1 86 ? 7.391 -0.783 16.651 1.00 97.75 86 ASP A N 1
ATOM 645 C CA . ASP A 1 86 ? 6.324 0.221 16.763 1.00 97.75 86 ASP A CA 1
ATOM 646 C C . ASP A 1 86 ? 6.343 1.265 15.625 1.00 97.75 86 ASP A C 1
ATOM 648 O O . ASP A 1 86 ? 6.084 2.455 15.810 1.00 97.75 86 ASP A O 1
ATOM 652 N N . THR A 1 87 ? 6.647 0.794 14.412 1.00 98.06 87 THR A N 1
ATOM 653 C CA . THR A 1 87 ? 6.767 1.603 13.190 1.00 98.06 87 THR A CA 1
ATOM 654 C C . THR A 1 87 ? 5.541 1.487 12.281 1.00 98.06 87 THR A C 1
ATOM 656 O O . THR A 1 87 ? 5.621 1.645 11.061 1.00 98.06 87 THR A O 1
ATOM 659 N N . ILE A 1 88 ? 4.374 1.211 12.859 1.00 98.69 88 ILE A N 1
ATOM 660 C CA . ILE A 1 88 ? 3.094 1.326 12.159 1.00 98.69 88 ILE A CA 1
ATOM 661 C C . ILE A 1 88 ? 2.337 2.487 12.785 1.00 98.69 88 ILE A C 1
ATOM 663 O O . ILE A 1 88 ? 2.152 2.528 13.998 1.00 98.69 88 ILE A O 1
ATOM 667 N N . TRP A 1 89 ? 1.877 3.413 11.955 1.00 98.81 89 TRP A N 1
ATOM 668 C CA . TRP A 1 89 ? 1.015 4.508 12.367 1.00 98.81 89 TRP A CA 1
ATOM 669 C C . TRP A 1 89 ? -0.368 4.340 11.763 1.00 98.81 89 TRP A C 1
ATOM 671 O O . TRP A 1 89 ? -0.51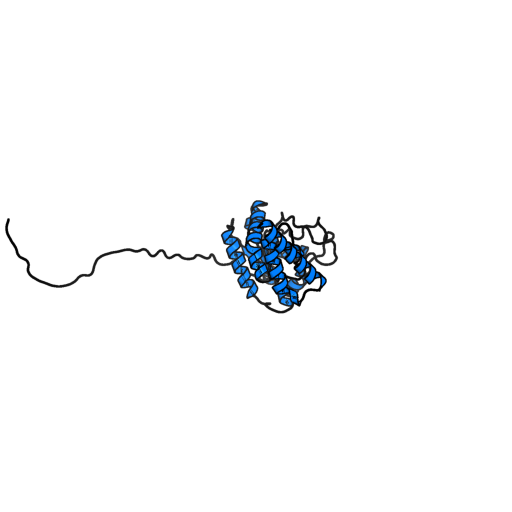8 3.825 10.656 1.00 98.81 89 TRP A O 1
ATOM 681 N N . MET A 1 90 ? -1.385 4.793 12.483 1.00 98.75 90 MET A N 1
ATOM 682 C CA . MET A 1 90 ? -2.774 4.695 12.074 1.00 98.75 90 MET A CA 1
ATOM 683 C C . MET A 1 90 ? -3.467 6.041 12.242 1.00 98.75 90 MET A C 1
ATOM 685 O O . MET A 1 90 ? -3.244 6.751 13.223 1.00 98.75 90 MET A O 1
ATOM 689 N N . ALA A 1 91 ? -4.316 6.379 11.282 1.00 98.31 91 ALA A N 1
ATOM 690 C CA . ALA A 1 91 ? -5.188 7.538 11.348 1.00 98.31 91 ALA A CA 1
ATOM 691 C C . ALA A 1 91 ? -6.603 7.149 10.931 1.00 98.31 91 ALA A C 1
ATOM 693 O O . ALA A 1 91 ? -6.790 6.351 10.013 1.00 98.31 91 ALA A O 1
ATOM 694 N N . GLU A 1 92 ? -7.595 7.736 11.590 1.00 97.31 92 GLU A N 1
ATOM 695 C CA . GLU A 1 92 ? -9.005 7.535 11.270 1.00 97.31 92 GLU A CA 1
ATOM 696 C C . GLU A 1 92 ? -9.575 8.773 10.579 1.00 97.31 92 GLU A C 1
ATOM 698 O O . GLU A 1 92 ? -9.562 9.868 11.139 1.00 97.31 92 GLU A O 1
ATOM 703 N N . VAL A 1 93 ? -10.127 8.601 9.380 1.00 95.88 93 VAL A N 1
ATOM 704 C CA . VAL A 1 93 ? -10.934 9.627 8.715 1.00 95.88 93 VAL A CA 1
ATOM 705 C C . VAL A 1 93 ? -12.402 9.375 9.060 1.00 95.88 93 VAL A C 1
ATOM 707 O O . VAL A 1 93 ? -13.104 8.652 8.355 1.00 95.88 93 VAL A O 1
ATOM 710 N N . ALA A 1 94 ? -12.858 9.965 10.165 1.00 88.62 94 ALA A N 1
ATOM 711 C CA . ALA A 1 94 ? -14.223 9.795 10.677 1.00 88.62 94 ALA A CA 1
ATOM 712 C C . ALA A 1 94 ? -15.294 10.590 9.898 1.00 88.62 94 ALA A C 1
ATOM 714 O O . ALA A 1 94 ? -16.487 10.472 10.179 1.00 88.62 94 ALA A O 1
ATOM 715 N N . GLU A 1 95 ? -14.884 11.411 8.926 1.00 86.62 95 GLU A N 1
ATOM 716 C CA . GLU A 1 95 ? -15.792 12.183 8.075 1.00 86.62 95 GLU A CA 1
ATOM 717 C C . GLU A 1 95 ? -16.793 11.254 7.372 1.00 86.62 95 GLU A C 1
ATOM 719 O O . GLU A 1 95 ? -16.431 10.193 6.855 1.00 86.62 95 GLU A O 1
ATOM 724 N N . THR A 1 96 ? -18.071 11.633 7.369 1.00 82.88 96 THR A N 1
ATOM 725 C CA . THR A 1 96 ? -19.124 10.858 6.703 1.00 82.88 96 THR A CA 1
ATOM 726 C C . THR A 1 96 ? -19.118 11.169 5.211 1.00 82.88 96 THR A C 1
ATOM 728 O O . THR A 1 96 ? -19.194 12.332 4.839 1.00 82.88 96 THR A O 1
ATOM 731 N N . ALA A 1 97 ? -19.059 10.129 4.371 1.00 81.38 97 ALA A N 1
ATOM 732 C CA . ALA A 1 97 ? -19.049 10.242 2.908 1.00 81.38 97 ALA A CA 1
ATOM 733 C C . ALA A 1 97 ? -18.004 11.245 2.357 1.00 81.38 97 ALA A C 1
ATOM 735 O O . ALA A 1 97 ? -18.363 12.144 1.594 1.00 81.38 97 ALA A O 1
ATOM 736 N N . PRO A 1 98 ? -16.714 11.102 2.722 1.00 85.00 98 PRO A N 1
ATOM 737 C CA . PRO A 1 98 ? -15.681 12.026 2.273 1.00 85.00 98 PRO A CA 1
ATOM 738 C C . PRO A 1 98 ? -15.556 11.974 0.747 1.00 85.00 98 PRO A C 1
ATOM 740 O O . PRO A 1 98 ? -15.565 10.893 0.147 1.00 85.00 98 PRO A O 1
ATOM 743 N N . SER A 1 99 ? -15.432 13.142 0.112 1.00 89.50 99 SER A N 1
ATOM 744 C CA . SER A 1 99 ? -15.291 13.211 -1.344 1.00 89.50 99 SER A CA 1
ATOM 745 C C . SER A 1 99 ? -13.955 12.623 -1.806 1.00 89.50 99 SER A C 1
ATOM 747 O O . SER A 1 99 ? -12.983 12.533 -1.049 1.00 89.50 99 SER A O 1
ATOM 749 N N . PHE A 1 100 ? -13.879 12.264 -3.088 1.00 93.12 100 PHE A N 1
ATOM 750 C CA . PHE A 1 100 ? -12.634 11.817 -3.712 1.00 93.12 100 PHE A CA 1
ATOM 751 C C . PHE A 1 100 ? -11.506 12.850 -3.548 1.00 93.12 100 PHE A C 1
ATOM 753 O O . PHE A 1 100 ? -10.376 12.488 -3.220 1.00 93.12 100 PHE A O 1
ATOM 760 N N . GLU A 1 101 ? -11.809 14.134 -3.731 1.00 94.31 101 GLU A N 1
ATOM 761 C CA . GLU A 1 101 ? -10.861 15.243 -3.606 1.00 94.31 101 GLU A CA 1
ATOM 762 C C . GLU A 1 101 ? -10.371 15.372 -2.163 1.00 94.31 101 GLU A C 1
ATOM 764 O O . GLU A 1 101 ? -9.169 15.510 -1.927 1.00 94.31 101 GLU A O 1
ATOM 769 N N . ARG A 1 102 ? -11.283 15.251 -1.189 1.00 93.12 102 ARG A N 1
ATOM 770 C CA . ARG A 1 102 ? -10.943 15.317 0.233 1.00 93.12 102 ARG A CA 1
ATOM 771 C C . ARG A 1 102 ? -10.025 14.171 0.642 1.00 93.12 102 ARG A C 1
ATOM 773 O O . ARG A 1 102 ? -8.998 14.412 1.276 1.00 93.12 102 ARG A O 1
ATOM 780 N N . LEU A 1 103 ? -10.355 12.942 0.250 1.00 95.69 103 LEU A N 1
ATOM 781 C CA . LEU A 1 103 ? -9.510 11.777 0.512 1.00 95.69 103 LEU A CA 1
ATOM 782 C C . LEU A 1 103 ? -8.148 11.902 -0.170 1.00 95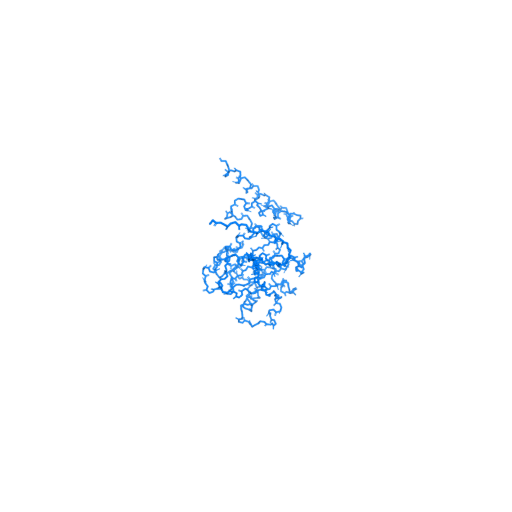.69 103 LEU A C 1
ATOM 784 O O . LEU A 1 103 ? -7.123 11.608 0.445 1.00 95.69 103 LEU A O 1
ATOM 788 N N . SER A 1 104 ? -8.122 12.390 -1.410 1.00 97.38 104 SER A N 1
ATOM 789 C CA . SER A 1 104 ? -6.877 12.580 -2.154 1.00 97.38 104 SER A CA 1
ATOM 790 C C . SER A 1 104 ? -5.967 13.613 -1.491 1.00 97.38 104 SER A C 1
ATOM 792 O O . SER A 1 104 ? -4.761 13.385 -1.377 1.00 97.38 104 SER A O 1
ATOM 794 N N . ALA A 1 105 ? -6.538 14.713 -0.990 1.00 96.56 105 ALA A N 1
ATOM 795 C CA . ALA A 1 105 ? -5.810 15.720 -0.226 1.00 96.56 105 ALA A CA 1
ATOM 796 C C . ALA A 1 105 ? -5.256 15.142 1.085 1.00 96.56 105 ALA A C 1
ATOM 798 O O . ALA A 1 105 ? -4.067 15.277 1.355 1.00 96.56 105 ALA A O 1
ATOM 799 N N . ILE A 1 106 ? -6.074 14.411 1.853 1.00 97.12 106 ILE A N 1
ATOM 800 C CA . ILE A 1 106 ? -5.640 13.761 3.102 1.00 97.12 106 ILE A CA 1
ATOM 801 C C . ILE A 1 106 ? -4.472 12.797 2.852 1.00 97.12 106 ILE A C 1
ATOM 803 O O . ILE A 1 106 ? -3.490 12.797 3.593 1.00 97.12 106 ILE A O 1
ATOM 807 N N . ILE A 1 107 ? -4.556 11.969 1.811 1.00 98.44 107 ILE A N 1
ATOM 808 C CA . ILE A 1 107 ? -3.515 10.984 1.496 1.00 98.44 107 ILE A CA 1
ATOM 809 C C . ILE A 1 107 ? -2.238 11.657 0.998 1.00 98.44 107 ILE A C 1
ATOM 811 O O . ILE A 1 107 ? -1.139 11.249 1.377 1.00 98.44 107 ILE A O 1
ATOM 815 N N . THR A 1 108 ? -2.368 12.723 0.212 1.00 98.25 108 THR A N 1
ATOM 816 C CA . THR A 1 108 ? -1.231 13.548 -0.215 1.00 98.25 108 THR A CA 1
ATOM 817 C C . THR A 1 108 ? -0.544 14.209 0.979 1.00 98.25 108 THR A C 1
ATOM 819 O O . THR A 1 108 ? 0.682 14.211 1.060 1.00 98.25 108 THR A O 1
ATOM 822 N N . ASP A 1 109 ? -1.314 14.696 1.948 1.00 97.94 109 ASP A N 1
ATOM 823 C CA . ASP A 1 109 ? -0.777 15.261 3.179 1.00 97.94 109 ASP A CA 1
ATOM 824 C C . ASP A 1 109 ? -0.036 14.207 4.011 1.00 97.94 109 ASP A C 1
ATOM 826 O O . ASP A 1 109 ? 1.088 14.450 4.452 1.00 97.94 109 ASP A O 1
ATOM 830 N N . TYR A 1 110 ? -0.620 13.017 4.201 1.00 98.56 110 TYR A N 1
ATOM 831 C CA . TYR A 1 110 ? 0.040 11.934 4.938 1.00 98.56 110 TYR A CA 1
ATOM 832 C C . TYR A 1 110 ? 1.296 11.413 4.252 1.00 98.56 110 TYR A C 1
ATOM 834 O O . TYR A 1 110 ? 2.202 10.967 4.948 1.00 98.56 110 TYR A O 1
ATOM 842 N N . ARG A 1 111 ? 1.398 11.495 2.922 1.00 98.38 111 ARG A N 1
ATOM 843 C CA . ARG A 1 111 ? 2.645 11.201 2.206 1.00 98.38 111 ARG A CA 1
ATOM 844 C C . ARG A 1 111 ? 3.779 12.113 2.664 1.00 98.38 111 ARG A C 1
ATOM 846 O O . ARG A 1 111 ? 4.874 11.631 2.927 1.00 98.38 111 ARG A O 1
ATOM 853 N N . ASN A 1 112 ? 3.515 13.415 2.771 1.00 97.88 112 ASN A N 1
ATOM 854 C CA . ASN A 1 112 ? 4.529 14.380 3.194 1.00 97.88 112 ASN A CA 1
ATOM 855 C C . ASN A 1 112 ? 4.928 14.119 4.658 1.00 97.88 112 ASN A C 1
ATOM 857 O O . ASN A 1 112 ? 6.109 14.011 4.963 1.00 97.88 112 ASN A O 1
ATOM 861 N N . VAL A 1 113 ? 3.947 13.862 5.533 1.00 98.19 113 VAL A N 1
ATOM 862 C CA . VAL A 1 113 ? 4.210 13.462 6.930 1.00 98.19 113 VAL A CA 1
ATOM 863 C C . VAL A 1 113 ? 5.024 12.178 7.013 1.00 98.19 113 VAL A C 1
ATOM 865 O O . VAL A 1 113 ? 5.927 12.073 7.836 1.00 98.19 113 VAL A O 1
ATOM 868 N N . PHE A 1 114 ? 4.713 11.187 6.178 1.00 98.50 114 PHE A N 1
ATOM 869 C CA . PHE A 1 114 ? 5.413 9.907 6.153 1.00 98.50 114 PHE A CA 1
ATOM 870 C C . PHE A 1 114 ? 6.905 10.096 5.869 1.00 98.50 114 PHE A C 1
ATOM 872 O O . PHE A 1 114 ? 7.735 9.481 6.539 1.00 98.50 114 PHE A O 1
ATOM 879 N N . LEU A 1 115 ? 7.240 10.962 4.909 1.00 97.56 115 LEU A N 1
ATOM 880 C CA . LEU A 1 115 ? 8.624 11.273 4.544 1.00 97.56 115 LEU A CA 1
ATOM 881 C C . LEU A 1 115 ? 9.386 11.980 5.674 1.00 97.56 115 LEU A C 1
ATOM 883 O O . LEU A 1 115 ? 10.585 11.768 5.809 1.00 97.56 115 LEU A O 1
ATOM 887 N N . GLU A 1 116 ? 8.694 12.7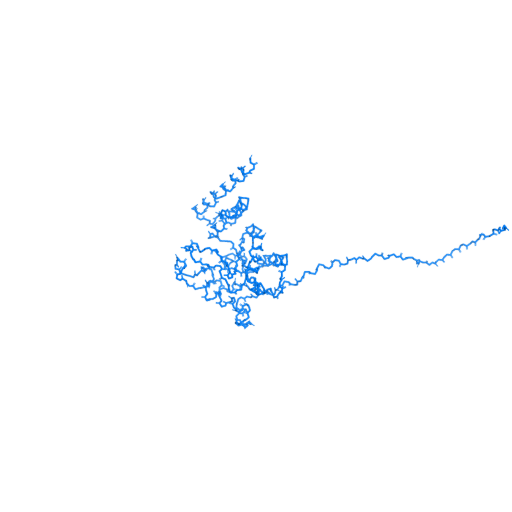58 6.507 1.00 97.31 116 GLU A N 1
ATOM 888 C CA . GLU A 1 116 ? 9.277 13.492 7.642 1.00 97.31 116 GLU A CA 1
ATOM 889 C C . GLU A 1 116 ? 9.288 12.690 8.956 1.00 97.31 116 GLU A C 1
ATOM 891 O O . GLU A 1 116 ? 9.980 13.049 9.906 1.00 97.31 116 GLU A O 1
ATOM 896 N N . THR A 1 117 ? 8.514 11.605 9.045 1.00 97.75 117 THR A N 1
ATOM 897 C CA . THR A 1 117 ? 8.374 10.819 10.279 1.00 97.75 117 THR A CA 1
ATOM 898 C C . THR A 1 117 ? 9.498 9.797 10.408 1.00 97.75 117 THR A C 1
ATOM 900 O O . THR A 1 117 ? 9.655 8.936 9.542 1.00 97.75 117 THR A O 1
ATOM 903 N N . GLU A 1 118 ? 10.241 9.834 11.513 1.00 95.88 118 GLU A N 1
ATOM 904 C CA . GLU A 1 118 ? 11.257 8.821 11.818 1.00 95.88 118 GLU A CA 1
ATOM 905 C C . GLU A 1 118 ? 10.644 7.418 12.009 1.00 95.88 118 GLU A C 1
ATOM 907 O O . GLU A 1 118 ? 9.562 7.302 12.596 1.00 95.88 118 GLU A O 1
ATOM 912 N N . PRO A 1 119 ? 11.315 6.338 11.566 1.00 95.19 119 PRO A N 1
ATOM 913 C CA . PRO A 1 119 ? 12.625 6.320 10.908 1.00 95.19 119 PRO A CA 1
ATOM 914 C C . PRO A 1 119 ? 12.568 6.806 9.449 1.00 95.19 119 PRO A C 1
ATOM 916 O O . PRO A 1 119 ? 11.706 6.376 8.679 1.00 95.19 119 PRO A O 1
ATOM 919 N N . THR A 1 120 ? 13.477 7.701 9.056 1.00 93.62 120 THR A N 1
ATOM 920 C CA . THR A 1 120 ? 13.570 8.250 7.685 1.00 93.62 120 THR A CA 1
ATOM 921 C C . THR A 1 120 ? 14.646 7.574 6.833 1.00 93.62 120 THR A C 1
ATOM 923 O O . THR A 1 120 ? 14.533 7.552 5.607 1.00 93.62 120 THR A O 1
ATOM 926 N N . ILE A 1 121 ? 15.654 6.970 7.468 1.00 88.06 121 ILE A N 1
ATOM 927 C CA . ILE A 1 121 ? 16.785 6.295 6.818 1.00 88.06 121 ILE A CA 1
ATOM 928 C C . ILE A 1 121 ? 17.089 4.937 7.465 1.00 88.06 121 ILE A C 1
ATOM 930 O O . ILE A 1 121 ? 16.694 4.655 8.596 1.00 88.06 121 ILE A O 1
ATOM 934 N N . GLY A 1 122 ? 17.842 4.101 6.749 1.00 88.75 122 GLY A N 1
ATOM 935 C CA . GLY A 1 122 ? 18.319 2.809 7.241 1.00 88.75 122 GLY A CA 1
ATOM 936 C C . GLY A 1 122 ? 17.279 1.677 7.183 1.00 88.75 122 GLY A C 1
ATOM 937 O O . GLY A 1 122 ? 16.159 1.869 6.709 1.00 88.75 122 GLY A O 1
ATOM 938 N N . PRO A 1 123 ? 17.637 0.468 7.657 1.00 86.50 123 PRO A N 1
ATOM 939 C CA . PRO A 1 123 ? 16.798 -0.727 7.513 1.00 86.50 123 PRO A CA 1
ATOM 940 C C . PRO A 1 123 ? 15.432 -0.634 8.211 1.00 86.50 123 PRO A C 1
ATOM 942 O O . PRO A 1 123 ? 14.461 -1.254 7.776 1.00 86.50 123 PRO A O 1
ATOM 945 N N . GLU A 1 124 ? 15.337 0.146 9.288 1.00 90.38 124 GLU A N 1
ATOM 946 C CA . GLU A 1 124 ? 14.087 0.349 10.028 1.00 90.38 124 GLU A CA 1
ATOM 947 C C . GLU A 1 124 ? 13.073 1.177 9.230 1.00 90.38 124 GLU A C 1
ATOM 949 O O . GLU A 1 124 ? 11.873 0.914 9.323 1.00 90.38 124 GLU A O 1
ATOM 954 N N . ALA A 1 125 ? 13.533 2.096 8.370 1.00 93.19 125 ALA A N 1
ATOM 955 C CA . ALA A 1 125 ? 12.662 2.879 7.493 1.00 93.19 125 ALA A CA 1
ATOM 956 C C . ALA A 1 125 ? 11.819 1.983 6.572 1.00 93.19 125 ALA A C 1
ATOM 958 O O . ALA A 1 125 ? 10.646 2.265 6.343 1.00 93.19 125 ALA A O 1
ATOM 959 N N . LEU A 1 126 ? 12.347 0.838 6.122 1.00 93.44 126 LEU A N 1
ATOM 960 C CA . LEU A 1 126 ? 11.589 -0.122 5.306 1.00 93.44 126 LEU A CA 1
ATOM 961 C C . LEU A 1 126 ? 10.428 -0.790 6.062 1.00 93.44 126 LEU A C 1
ATOM 963 O O . LEU A 1 126 ? 9.497 -1.294 5.436 1.00 93.44 126 LEU A O 1
ATOM 967 N N . ASN A 1 127 ? 10.462 -0.785 7.397 1.00 95.50 127 ASN A N 1
ATOM 968 C CA . ASN A 1 127 ? 9.401 -1.318 8.253 1.00 95.50 127 ASN A CA 1
ATOM 969 C C . ASN A 1 127 ? 8.423 -0.226 8.721 1.00 95.50 127 ASN A C 1
ATOM 971 O O . ASN A 1 127 ? 7.523 -0.512 9.511 1.00 95.50 127 ASN A O 1
ATOM 975 N N . LYS A 1 128 ? 8.562 1.013 8.232 1.00 97.94 128 LYS A N 1
ATOM 976 C CA . LYS A 1 128 ? 7.618 2.106 8.480 1.00 97.94 128 LYS A CA 1
ATOM 977 C C . LYS A 1 128 ? 6.400 1.998 7.563 1.00 97.94 128 LYS A C 1
ATOM 979 O O . LYS A 1 128 ? 6.535 1.937 6.339 1.00 97.94 128 LYS A O 1
ATOM 984 N N . ALA A 1 129 ? 5.205 2.035 8.149 1.00 98.62 129 ALA A N 1
ATOM 985 C CA . ALA A 1 129 ? 3.947 2.055 7.406 1.00 98.62 129 ALA A CA 1
ATOM 986 C C . ALA A 1 129 ? 2.911 2.982 8.049 1.00 98.62 129 ALA A C 1
ATOM 988 O O . ALA A 1 129 ? 2.750 2.988 9.267 1.00 98.62 129 ALA A O 1
ATOM 989 N N . PHE A 1 130 ? 2.170 3.735 7.235 1.00 98.81 130 PHE A N 1
ATOM 990 C CA . PHE A 1 130 ? 0.977 4.464 7.676 1.00 98.81 130 PHE A CA 1
ATOM 991 C C . PHE A 1 130 ? -0.269 3.771 7.136 1.00 98.81 130 PHE A C 1
ATOM 993 O O . PHE A 1 130 ? -0.323 3.450 5.952 1.00 98.81 130 PHE A O 1
ATOM 1000 N N . LEU A 1 131 ? -1.275 3.584 7.985 1.00 98.88 131 LEU A N 1
ATOM 1001 C CA . LEU A 1 131 ? -2.595 3.072 7.632 1.00 98.88 131 LEU A CA 1
ATOM 1002 C C . LEU A 1 131 ? -3.630 4.181 7.844 1.00 98.88 131 LEU A C 1
ATOM 1004 O O . LEU A 1 131 ? -3.897 4.586 8.974 1.00 98.88 131 LEU A O 1
ATOM 1008 N N . VAL A 1 132 ? -4.222 4.671 6.759 1.00 98.69 132 VAL A N 1
ATOM 1009 C CA . VAL A 1 132 ? -5.277 5.691 6.806 1.00 98.69 132 VAL A CA 1
ATOM 1010 C C . VAL A 1 132 ? -6.617 4.995 6.603 1.00 98.69 132 VAL A C 1
ATOM 1012 O O . VAL A 1 132 ? -6.886 4.469 5.525 1.00 98.69 132 VAL A O 1
ATOM 1015 N N . VAL A 1 133 ? -7.421 4.939 7.662 1.00 98.44 133 VAL A N 1
ATOM 1016 C CA . VAL A 1 133 ? -8.634 4.120 7.782 1.00 98.44 133 VAL A CA 1
ATOM 1017 C C . VAL A 1 133 ? -9.878 4.966 7.512 1.00 98.44 133 VAL A C 1
ATOM 1019 O O . VAL A 1 133 ? -9.994 6.074 8.035 1.00 98.44 133 VAL A O 1
ATOM 1022 N N . PHE A 1 134 ? -10.829 4.429 6.739 1.00 97.19 134 PHE A N 1
ATOM 1023 C CA . PHE A 1 134 ? -12.060 5.112 6.322 1.00 97.19 134 PHE A CA 1
ATOM 1024 C C . PHE A 1 134 ? -13.315 4.353 6.796 1.00 97.19 134 PHE A C 1
ATOM 1026 O O . PHE A 1 134 ? -13.935 3.614 6.021 1.00 97.19 134 PHE A O 1
ATOM 1033 N N . PRO A 1 135 ? -13.729 4.500 8.068 1.00 96.19 135 PRO A N 1
ATOM 1034 C CA . PRO A 1 135 ? -14.857 3.749 8.618 1.00 96.19 135 PRO A CA 1
ATOM 1035 C C . PRO A 1 135 ? -16.175 4.055 7.906 1.00 96.19 135 PRO A C 1
ATOM 1037 O O . PRO A 1 135 ? -16.973 3.147 7.679 1.00 96.19 135 PRO A O 1
ATOM 1040 N N . SER A 1 136 ? -16.385 5.306 7.490 1.00 94.19 136 SER A N 1
ATOM 1041 C CA . SER A 1 136 ? -17.602 5.727 6.790 1.00 94.19 136 SER A CA 1
ATOM 1042 C C . SER A 1 136 ? -17.771 5.053 5.425 1.00 94.19 136 SER A C 1
ATOM 1044 O O . SER A 1 136 ? -18.894 4.741 5.035 1.00 94.19 136 SER A O 1
ATOM 1046 N N . LEU A 1 137 ? -16.674 4.732 4.727 1.00 95.00 137 LEU A N 1
ATOM 1047 C CA . LEU A 1 137 ? -16.731 4.021 3.445 1.00 95.00 137 LEU A CA 1
ATOM 1048 C C . LEU A 1 137 ? -17.163 2.560 3.604 1.00 95.00 137 LEU A C 1
ATOM 1050 O O . LEU A 1 137 ? -17.730 1.988 2.676 1.00 95.00 137 LEU A O 1
ATOM 1054 N N . LYS A 1 138 ? -16.959 1.948 4.778 1.00 93.56 138 LYS A N 1
ATOM 1055 C CA . LYS A 1 138 ? -17.407 0.572 5.041 1.00 93.56 138 LYS A CA 1
ATOM 1056 C C . LYS A 1 138 ? -18.923 0.431 4.902 1.00 93.56 138 LYS A C 1
ATOM 1058 O O . LYS A 1 138 ? -19.389 -0.563 4.352 1.00 93.56 138 LYS A O 1
ATOM 1063 N N . ALA A 1 139 ? -19.677 1.417 5.390 1.00 89.06 139 ALA A N 1
ATOM 1064 C CA . ALA A 1 139 ? -21.138 1.408 5.344 1.00 89.06 139 ALA A CA 1
ATOM 1065 C C . ALA A 1 139 ? -21.687 1.429 3.905 1.00 89.06 139 ALA A C 1
ATOM 1067 O O . ALA A 1 139 ? -22.786 0.940 3.666 1.00 89.06 139 ALA A O 1
ATOM 1068 N N . ASN A 1 140 ? -20.892 1.914 2.946 1.00 87.69 140 ASN A N 1
ATOM 1069 C CA . ASN A 1 140 ? -21.271 2.043 1.538 1.00 87.69 140 ASN A CA 1
ATOM 1070 C C . ASN A 1 140 ? -20.909 0.807 0.693 1.00 87.69 140 ASN A C 1
ATOM 1072 O O . ASN A 1 140 ? -21.044 0.836 -0.529 1.00 87.69 140 ASN A O 1
ATOM 1076 N N . GLY A 1 141 ? -20.418 -0.277 1.307 1.00 90.25 141 GLY A N 1
ATOM 1077 C CA . GLY A 1 141 ? -20.149 -1.540 0.617 1.00 90.25 141 GLY A CA 1
ATOM 1078 C C . GLY A 1 141 ? -19.242 -1.389 -0.612 1.00 90.25 141 GLY A C 1
ATOM 1079 O O . GLY A 1 141 ? -18.112 -0.910 -0.507 1.00 90.25 141 GLY A O 1
ATOM 1080 N N . ALA A 1 142 ? -19.733 -1.825 -1.777 1.00 92.75 142 ALA A N 1
ATOM 1081 C CA . ALA A 1 142 ? -18.988 -1.798 -3.038 1.00 92.75 142 ALA A CA 1
ATOM 1082 C C . ALA A 1 142 ? -18.655 -0.374 -3.517 1.00 92.75 142 ALA A C 1
ATOM 1084 O O . ALA A 1 142 ? -17.560 -0.153 -4.029 1.00 92.75 142 ALA A O 1
ATOM 1085 N N . ASP A 1 143 ? -19.536 0.602 -3.289 1.00 92.88 143 ASP A N 1
ATOM 1086 C CA . ASP A 1 143 ? -19.281 1.993 -3.680 1.00 92.88 143 ASP A CA 1
ATOM 1087 C C . ASP A 1 143 ? -18.158 2.598 -2.832 1.00 92.88 143 ASP A C 1
ATOM 1089 O O . ASP A 1 143 ? -17.273 3.286 -3.339 1.00 92.88 143 ASP A O 1
ATOM 1093 N N . GLY A 1 144 ? -18.138 2.276 -1.534 1.00 93.56 144 GLY A N 1
ATOM 1094 C CA . GLY A 1 144 ? -17.048 2.668 -0.643 1.00 93.56 144 GLY A CA 1
ATOM 1095 C C . GLY A 1 144 ? -15.706 2.050 -1.042 1.00 93.56 144 GLY A C 1
ATOM 1096 O O . GLY A 1 144 ? -14.682 2.732 -1.012 1.00 93.56 144 GLY A O 1
ATOM 1097 N N . ALA A 1 145 ? -15.709 0.784 -1.467 1.00 95.50 145 ALA A N 1
ATOM 1098 C CA . ALA A 1 145 ? -14.533 0.126 -2.033 1.00 95.50 145 ALA A CA 1
ATOM 1099 C C . ALA A 1 145 ? -14.037 0.828 -3.309 1.00 95.50 145 ALA A C 1
ATOM 1101 O O . ALA A 1 145 ? -12.858 1.167 -3.400 1.00 95.50 145 ALA A O 1
ATOM 1102 N N . ALA A 1 146 ? -14.943 1.136 -4.240 1.00 95.75 146 ALA A N 1
ATOM 1103 C CA . ALA A 1 146 ? -14.605 1.811 -5.491 1.00 95.75 146 ALA A CA 1
ATOM 1104 C C . ALA A 1 146 ? -13.975 3.198 -5.269 1.00 95.75 146 ALA A C 1
ATOM 1106 O O . ALA A 1 146 ? -13.102 3.615 -6.031 1.00 95.75 146 ALA A O 1
ATOM 1107 N N . VAL A 1 147 ? -14.372 3.915 -4.210 1.00 96.12 147 VAL A N 1
ATOM 1108 C CA . VAL A 1 147 ? -13.733 5.184 -3.827 1.00 96.12 147 VAL A CA 1
ATOM 1109 C C . VAL A 1 147 ? -12.275 4.972 -3.409 1.00 96.12 147 VAL A C 1
ATOM 1111 O O . VAL A 1 147 ? -11.412 5.732 -3.851 1.00 96.12 147 VAL A O 1
ATOM 1114 N N . VAL A 1 148 ? -11.979 3.943 -2.606 1.00 97.19 148 VAL A N 1
ATOM 1115 C CA . VAL A 1 148 ? -10.598 3.622 -2.198 1.00 97.19 148 VAL A CA 1
ATOM 1116 C C . VAL A 1 148 ? -9.734 3.292 -3.414 1.00 97.19 148 VAL A C 1
ATOM 1118 O O . VAL A 1 148 ? -8.649 3.860 -3.554 1.00 97.19 148 VAL A O 1
ATOM 1121 N N . ASP A 1 149 ? -10.240 2.456 -4.322 1.00 97.31 149 ASP A N 1
ATOM 1122 C CA . ASP A 1 149 ? -9.542 2.098 -5.561 1.00 97.31 149 ASP A CA 1
ATOM 1123 C C . ASP A 1 149 ? -9.276 3.330 -6.429 1.00 97.31 149 ASP A C 1
ATOM 1125 O O . ASP A 1 149 ? -8.161 3.540 -6.910 1.00 97.31 149 ASP A O 1
ATOM 1129 N N . LYS A 1 150 ? -10.279 4.202 -6.584 1.00 97.38 150 LYS A N 1
ATOM 1130 C CA . LYS A 1 150 ? -10.152 5.439 -7.361 1.00 97.38 150 LYS A CA 1
ATOM 1131 C C . LYS A 1 150 ? -9.067 6.354 -6.788 1.00 97.38 150 LYS A C 1
ATOM 1133 O O . LYS A 1 150 ? -8.242 6.861 -7.551 1.00 97.38 150 LYS A O 1
ATOM 1138 N N . VAL A 1 151 ? -9.039 6.558 -5.466 1.00 98.19 151 VAL A N 1
ATOM 1139 C CA . VAL A 1 151 ? -7.995 7.363 -4.804 1.00 98.19 151 VAL A CA 1
ATOM 1140 C C . VAL A 1 151 ? -6.626 6.726 -5.019 1.00 98.19 151 VAL A C 1
ATOM 1142 O O . VAL A 1 151 ? -5.701 7.419 -5.451 1.00 98.19 151 VAL A O 1
ATOM 1145 N N . GLN A 1 152 ? -6.499 5.414 -4.809 1.00 98.00 152 GLN A N 1
ATOM 1146 C CA . GLN A 1 152 ? -5.232 4.713 -4.986 1.00 98.00 152 GLN A CA 1
ATOM 1147 C C . GLN A 1 152 ? -4.694 4.849 -6.408 1.00 98.00 152 GLN A C 1
ATOM 1149 O O . GLN A 1 152 ? -3.558 5.285 -6.582 1.00 98.00 152 GLN A O 1
ATOM 1154 N N . VAL A 1 153 ? -5.513 4.554 -7.420 1.00 96.19 153 VAL A N 1
ATOM 1155 C CA . VAL A 1 153 ? -5.118 4.631 -8.832 1.00 96.19 153 VAL A CA 1
ATOM 1156 C C . VAL A 1 153 ? -4.700 6.050 -9.201 1.00 96.19 153 VAL A C 1
ATOM 1158 O O . VAL A 1 153 ? -3.677 6.235 -9.860 1.00 96.19 153 VAL A O 1
ATOM 1161 N N . SER A 1 154 ? -5.450 7.057 -8.741 1.00 97.31 154 SER A N 1
ATOM 1162 C CA . SER A 1 154 ? -5.169 8.459 -9.066 1.00 97.31 154 SER A CA 1
ATOM 1163 C C . SER A 1 154 ? -3.862 8.979 -8.457 1.00 97.31 154 SER A C 1
ATOM 1165 O O . SER A 1 154 ? -3.219 9.852 -9.040 1.00 97.31 154 SER A O 1
ATOM 1167 N N . LEU A 1 155 ? -3.447 8.433 -7.308 1.00 98.25 155 LEU A N 1
ATOM 1168 C CA . LEU A 1 155 ? -2.270 8.901 -6.580 1.00 98.25 155 LEU A CA 1
ATOM 1169 C C . LEU A 1 155 ? -1.037 8.010 -6.739 1.00 98.25 155 LEU A C 1
ATOM 1171 O O . LEU A 1 155 ? 0.077 8.505 -6.564 1.00 98.25 155 LEU A O 1
ATOM 1175 N N . LYS A 1 156 ? -1.198 6.726 -7.087 1.00 98.06 156 LYS A N 1
ATOM 1176 C CA . LYS A 1 156 ? -0.118 5.723 -7.085 1.00 98.06 156 LYS A CA 1
ATOM 1177 C C . LYS A 1 156 ? 1.136 6.206 -7.802 1.00 98.06 156 LYS A C 1
ATOM 1179 O O . LYS A 1 156 ? 2.232 6.031 -7.280 1.00 98.06 156 LYS A O 1
ATOM 1184 N N . ARG A 1 157 ? 0.982 6.851 -8.961 1.00 97.62 157 ARG A N 1
ATOM 1185 C CA . ARG A 1 157 ? 2.108 7.394 -9.730 1.00 97.62 157 ARG A CA 1
ATOM 1186 C C . ARG A 1 157 ? 2.984 8.335 -8.913 1.00 97.62 157 ARG A C 1
ATOM 1188 O O . ARG A 1 157 ? 4.186 8.110 -8.842 1.00 97.62 157 ARG A O 1
ATOM 1195 N N . TYR A 1 158 ? 2.387 9.320 -8.256 1.00 98.00 158 TYR A N 1
ATOM 1196 C CA . TYR A 1 158 ? 3.129 10.305 -7.473 1.00 98.00 158 TYR A CA 1
ATOM 1197 C C . TYR A 1 158 ? 3.819 9.679 -6.256 1.00 98.00 158 TYR A C 1
ATOM 1199 O O . TYR A 1 158 ? 4.877 10.135 -5.840 1.00 98.00 158 TYR A O 1
ATOM 1207 N N . PHE A 1 159 ? 3.246 8.618 -5.682 1.00 98.69 159 PHE A N 1
ATOM 1208 C CA . PHE A 1 159 ? 3.891 7.867 -4.602 1.00 98.69 159 PHE A CA 1
ATOM 1209 C C . PHE A 1 159 ? 5.096 7.071 -5.114 1.00 98.69 159 PHE A C 1
ATOM 1211 O O . PHE A 1 159 ? 6.177 7.168 -4.537 1.00 98.69 159 PHE A O 1
ATOM 1218 N N . VAL A 1 160 ? 4.935 6.349 -6.225 1.00 98.56 160 VAL A N 1
ATOM 1219 C CA . VAL A 1 160 ? 6.010 5.549 -6.834 1.00 98.56 160 VAL A CA 1
ATOM 1220 C C . VAL A 1 160 ? 7.170 6.435 -7.295 1.00 98.56 160 VAL A C 1
ATOM 1222 O O . VAL A 1 160 ? 8.328 6.076 -7.089 1.00 98.56 160 VAL A O 1
ATOM 1225 N N . GLU A 1 161 ? 6.883 7.626 -7.828 1.00 98.19 161 GLU A N 1
ATOM 1226 C CA . GLU A 1 161 ? 7.897 8.633 -8.176 1.00 98.19 161 GLU A CA 1
ATOM 1227 C C . GLU A 1 161 ? 8.776 9.030 -6.975 1.00 98.19 161 GLU A C 1
ATOM 1229 O O . GLU A 1 161 ? 9.971 9.268 -7.143 1.00 98.19 161 GLU A O 1
ATOM 1234 N N . MET A 1 162 ? 8.228 9.005 -5.756 1.00 97.88 162 MET A N 1
ATOM 1235 C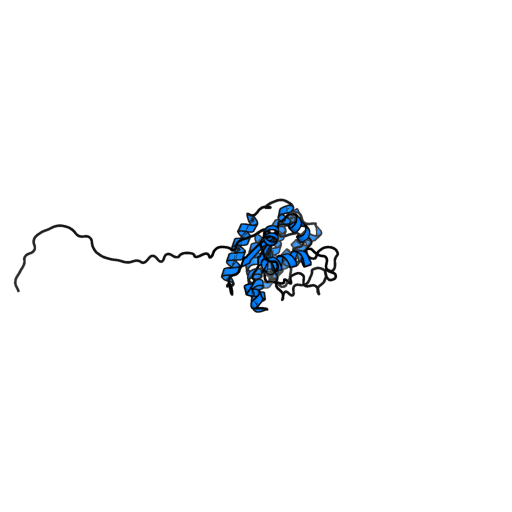 CA . MET A 1 162 ? 8.935 9.291 -4.499 1.00 97.88 162 MET A CA 1
ATOM 1236 C C . MET A 1 162 ? 9.510 8.048 -3.802 1.00 97.88 162 MET A C 1
ATOM 1238 O O . MET A 1 162 ? 9.931 8.132 -2.652 1.00 97.88 162 MET A O 1
ATOM 1242 N N . GLY A 1 163 ? 9.519 6.887 -4.460 1.00 97.50 163 GLY A N 1
ATOM 1243 C CA . GLY A 1 163 ? 10.034 5.655 -3.859 1.00 97.50 163 GLY A CA 1
ATOM 1244 C C . GLY A 1 163 ? 9.097 5.069 -2.800 1.00 97.50 163 GLY A C 1
ATOM 1245 O O . GLY A 1 163 ? 9.530 4.316 -1.926 1.00 97.50 163 GLY A O 1
ATOM 1246 N N . LEU A 1 164 ? 7.809 5.412 -2.861 1.00 98.50 164 LEU A N 1
ATOM 1247 C CA . LEU A 1 164 ? 6.768 4.924 -1.964 1.00 98.50 164 LEU A CA 1
ATOM 1248 C C . LEU A 1 164 ? 5.790 4.011 -2.704 1.00 98.50 164 LEU A C 1
ATOM 1250 O O . LEU A 1 164 ? 5.599 4.100 -3.914 1.00 98.50 164 LEU A O 1
ATOM 1254 N N . MET A 1 165 ? 5.102 3.168 -1.945 1.00 98.38 165 MET A N 1
ATOM 1255 C CA . MET A 1 165 ? 3.943 2.416 -2.405 1.00 98.38 165 MET A CA 1
ATOM 1256 C C . MET A 1 165 ? 2.687 2.896 -1.690 1.00 98.38 165 MET A C 1
ATOM 1258 O O . MET A 1 165 ? 2.703 3.141 -0.483 1.00 98.38 165 MET A O 1
ATOM 1262 N N . LEU A 1 166 ? 1.597 2.974 -2.454 1.00 98.62 166 LEU A N 1
ATOM 1263 C CA . LEU A 1 166 ? 0.248 3.224 -1.962 1.00 98.62 166 LEU A CA 1
ATOM 1264 C C . LEU A 1 166 ? -0.600 1.972 -2.211 1.00 98.62 166 LEU A C 1
ATOM 1266 O O . LEU A 1 166 ? -0.866 1.631 -3.365 1.00 98.62 166 LEU A O 1
ATOM 1270 N N . GLY A 1 167 ? -0.967 1.264 -1.146 1.00 97.88 167 GLY A N 1
ATOM 1271 C CA . GLY A 1 167 ? -1.753 0.030 -1.214 1.00 97.88 167 GLY A CA 1
ATOM 1272 C C . GLY A 1 167 ? -3.205 0.246 -0.808 1.00 97.88 167 GLY A C 1
ATOM 1273 O O . GLY A 1 167 ? -3.470 0.858 0.223 1.00 97.88 167 GLY A O 1
ATOM 1274 N N . GLU A 1 168 ? -4.129 -0.280 -1.600 1.00 98.06 168 GLU A N 1
ATOM 1275 C CA . GLU A 1 168 ? -5.564 -0.308 -1.335 1.00 98.06 168 GLU A CA 1
ATOM 1276 C C . GLU A 1 168 ? -5.983 -1.562 -0.559 1.00 98.06 168 GLU A C 1
ATOM 1278 O O . GLU A 1 168 ? -5.542 -2.673 -0.855 1.00 98.06 168 GLU A O 1
ATOM 1283 N N . PHE A 1 169 ? -6.846 -1.386 0.443 1.00 98.62 169 PHE A N 1
ATOM 1284 C CA . PHE A 1 169 ? -7.382 -2.481 1.248 1.00 98.62 169 PHE A CA 1
ATOM 1285 C C . PHE A 1 169 ? -8.866 -2.254 1.525 1.00 98.62 169 PHE A C 1
ATOM 1287 O O . PHE A 1 169 ? -9.254 -1.196 2.018 1.00 98.62 169 PHE A O 1
ATOM 1294 N N . HIS A 1 170 ? -9.700 -3.247 1.223 1.00 98.38 170 HIS A N 1
ATOM 1295 C CA . HIS A 1 170 ? -11.142 -3.237 1.494 1.00 98.38 170 HIS A CA 1
ATOM 1296 C C . HIS A 1 170 ? -11.720 -4.652 1.349 1.00 98.38 170 HIS A C 1
ATOM 1298 O O . HIS A 1 170 ? -11.114 -5.531 0.739 1.00 98.38 170 HIS A O 1
ATOM 1304 N N . ALA A 1 171 ? -12.918 -4.895 1.887 1.00 97.44 171 ALA A N 1
ATOM 1305 C CA . ALA A 1 171 ? -13.520 -6.233 1.922 1.00 97.44 171 ALA A CA 1
ATOM 1306 C C . ALA A 1 171 ? -13.773 -6.859 0.532 1.00 97.44 171 ALA A C 1
ATOM 1308 O O . ALA A 1 171 ? -13.737 -8.080 0.398 1.00 97.44 171 ALA A O 1
ATOM 1309 N N . ALA A 1 172 ? -14.003 -6.028 -0.489 1.00 96.75 172 ALA A N 1
ATOM 1310 C CA . ALA A 1 172 ? -14.276 -6.449 -1.866 1.00 96.75 172 ALA A CA 1
ATOM 1311 C C . ALA A 1 172 ? -13.014 -6.577 -2.747 1.00 96.75 172 ALA A C 1
ATOM 1313 O O . ALA A 1 172 ? -13.136 -6.692 -3.962 1.00 96.75 172 ALA A O 1
ATOM 1314 N N . ASN A 1 173 ? -11.806 -6.498 -2.176 1.00 97.38 173 ASN A N 1
ATOM 1315 C CA . ASN A 1 173 ? -10.588 -6.520 -2.981 1.00 97.38 173 ASN A CA 1
ATOM 1316 C C . ASN A 1 173 ? -10.356 -7.911 -3.596 1.00 97.38 173 ASN A C 1
ATOM 1318 O O . ASN A 1 173 ? -10.291 -8.918 -2.879 1.00 97.38 173 ASN A O 1
ATOM 1322 N N . GLU A 1 174 ? -10.203 -7.942 -4.923 1.00 95.56 174 GLU A N 1
ATOM 1323 C CA . GLU A 1 174 ? -10.005 -9.160 -5.718 1.00 95.56 174 GLU A CA 1
ATOM 1324 C C . GLU A 1 174 ? -8.555 -9.382 -6.171 1.00 95.56 174 GLU A C 1
ATOM 1326 O O . GLU A 1 174 ? -8.279 -10.339 -6.897 1.00 95.56 174 GLU A O 1
ATOM 1331 N N . SER A 1 175 ? -7.604 -8.548 -5.736 1.00 93.81 175 SER A N 1
ATOM 1332 C CA . SER A 1 175 ? -6.202 -8.739 -6.109 1.00 93.81 175 SER A CA 1
ATOM 1333 C C . SER A 1 175 ? -5.688 -10.096 -5.604 1.00 93.81 175 SER A C 1
ATOM 1335 O O . SER A 1 175 ? -5.766 -10.377 -4.401 1.00 93.81 175 SER A O 1
ATOM 1337 N N . PRO A 1 176 ? -5.125 -10.936 -6.494 1.00 95.56 176 PRO A N 1
ATOM 1338 C CA . PRO A 1 176 ? -4.607 -12.242 -6.118 1.00 95.56 176 PRO A CA 1
ATOM 1339 C C . PRO A 1 176 ? -3.307 -12.133 -5.315 1.00 95.56 176 PRO A C 1
ATOM 1341 O O . PRO A 1 176 ? -2.524 -11.189 -5.467 1.00 95.56 176 PRO A O 1
ATOM 1344 N N . GLY A 1 177 ? -3.034 -13.149 -4.497 1.00 95.00 177 GLY A N 1
ATOM 1345 C CA . GLY A 1 177 ? -1.732 -13.334 -3.868 1.00 95.00 177 GLY A CA 1
ATOM 1346 C C . GLY A 1 177 ? -0.648 -13.719 -4.882 1.00 95.00 177 GLY A C 1
ATOM 1347 O O . GLY A 1 177 ? -0.896 -14.451 -5.834 1.00 95.00 177 GLY A O 1
ATOM 1348 N N . LEU A 1 178 ? 0.596 -13.291 -4.638 1.00 93.31 178 LEU A N 1
ATOM 1349 C CA . LEU A 1 178 ? 1.733 -13.535 -5.548 1.00 93.31 178 LEU A CA 1
ATOM 1350 C C . LEU A 1 178 ? 2.058 -15.021 -5.783 1.00 93.31 178 LEU A C 1
ATOM 1352 O O . LEU A 1 178 ? 2.692 -15.360 -6.777 1.00 93.31 178 LEU A O 1
ATOM 1356 N N . ARG A 1 179 ? 1.697 -15.900 -4.842 1.00 94.31 179 ARG A N 1
ATOM 1357 C CA . ARG A 1 179 ? 1.988 -17.346 -4.889 1.00 94.31 179 ARG A CA 1
ATOM 1358 C C . ARG A 1 179 ? 0.734 -18.217 -4.931 1.00 94.31 179 ARG A C 1
ATOM 1360 O O . ARG A 1 179 ? 0.852 -19.423 -5.104 1.00 94.31 179 ARG A O 1
ATOM 1367 N N . ASN A 1 180 ? -0.442 -17.617 -4.763 1.00 96.69 180 ASN A N 1
ATOM 1368 C CA . ASN A 1 180 ? -1.720 -18.307 -4.837 1.00 96.69 180 ASN A CA 1
ATOM 1369 C C . ASN A 1 180 ? -2.783 -17.349 -5.408 1.00 96.69 180 ASN A C 1
ATOM 1371 O O . ASN A 1 180 ? -3.165 -16.403 -4.707 1.00 96.69 180 ASN A O 1
ATOM 1375 N N . PRO A 1 181 ? -3.273 -17.586 -6.640 1.00 95.25 181 PRO A N 1
ATOM 1376 C CA . PRO A 1 181 ? -4.261 -16.727 -7.280 1.00 95.25 181 PRO A CA 1
ATOM 1377 C C . PRO A 1 181 ? -5.636 -16.754 -6.606 1.00 95.25 181 PRO A C 1
ATOM 1379 O O . PRO A 1 181 ? -6.410 -15.833 -6.838 1.00 95.25 181 PRO A O 1
ATOM 1382 N N . ASP A 1 182 ? -5.932 -17.728 -5.742 1.00 96.56 182 ASP A N 1
ATOM 1383 C CA . ASP A 1 182 ? -7.197 -17.813 -4.995 1.00 96.56 182 ASP A CA 1
ATOM 1384 C C . ASP A 1 182 ? -7.139 -17.090 -3.641 1.00 96.56 182 ASP A C 1
ATOM 1386 O O . ASP A 1 182 ? -8.158 -16.879 -2.983 1.00 96.56 182 ASP A O 1
ATOM 1390 N N . PHE A 1 183 ? -5.947 -16.674 -3.207 1.00 97.69 183 PHE A N 1
ATOM 1391 C CA . PHE A 1 183 ? -5.775 -15.937 -1.962 1.00 97.69 183 PHE A CA 1
ATOM 1392 C C . PHE A 1 183 ? -5.986 -14.433 -2.179 1.00 97.69 183 PHE A C 1
ATOM 1394 O O . PHE A 1 183 ? -5.558 -13.879 -3.192 1.00 97.69 183 PHE A O 1
ATOM 1401 N N . ARG A 1 184 ? -6.640 -13.763 -1.222 1.00 97.75 184 ARG A N 1
ATOM 1402 C CA . ARG A 1 184 ? -6.992 -12.331 -1.277 1.00 97.75 184 ARG A CA 1
ATOM 1403 C C . ARG A 1 184 ? -6.345 -11.568 -0.118 1.00 97.75 184 ARG A C 1
ATOM 1405 O O . ARG A 1 184 ? -7.019 -11.257 0.864 1.00 97.75 184 ARG A O 1
ATOM 1412 N N . PRO A 1 185 ? -5.031 -11.287 -0.193 1.00 96.81 185 PRO A N 1
ATOM 1413 C CA . PRO A 1 185 ? -4.281 -10.717 0.928 1.00 96.81 185 PRO A CA 1
ATOM 1414 C C . PRO A 1 185 ? -4.662 -9.269 1.259 1.00 96.81 185 PRO A C 1
ATOM 1416 O O . PRO A 1 185 ? -4.360 -8.808 2.356 1.00 96.81 185 PRO A O 1
ATOM 1419 N N . LEU A 1 186 ? -5.300 -8.552 0.328 1.00 97.69 186 LEU A N 1
ATOM 1420 C CA . LEU A 1 186 ? -5.649 -7.137 0.489 1.00 97.69 186 LEU A CA 1
ATOM 1421 C C . LEU A 1 186 ? -7.072 -6.921 1.032 1.00 97.69 186 LEU A C 1
ATOM 1423 O O . LEU A 1 186 ? -7.540 -5.787 1.130 1.00 97.69 186 LEU A O 1
ATOM 1427 N N . ARG A 1 187 ? -7.776 -7.994 1.417 1.00 98.19 187 ARG A N 1
ATOM 1428 C CA . ARG A 1 187 ? -9.071 -7.865 2.089 1.00 98.19 187 ARG A CA 1
ATOM 1429 C C . ARG A 1 187 ? -8.885 -7.455 3.546 1.00 98.19 187 ARG A C 1
ATOM 1431 O O . ARG A 1 187 ? -8.193 -8.124 4.313 1.00 98.19 187 ARG A O 1
ATOM 1438 N N . SER A 1 188 ? -9.552 -6.372 3.926 1.00 98.38 188 SER A N 1
ATOM 1439 C CA . SER A 1 188 ? -9.511 -5.790 5.268 1.00 98.38 188 SER A CA 1
ATOM 1440 C C . SER A 1 188 ? -10.919 -5.607 5.854 1.00 98.38 188 SER A C 1
ATOM 1442 O O . SER A 1 188 ? -11.898 -5.517 5.106 1.00 98.38 188 SER A O 1
ATOM 1444 N N . PRO A 1 189 ? -11.053 -5.525 7.195 1.00 97.44 189 PRO A N 1
ATOM 1445 C CA . PRO A 1 189 ? -12.349 -5.339 7.851 1.00 97.44 189 PRO A CA 1
ATOM 1446 C C . PRO A 1 189 ? -12.932 -3.932 7.668 1.00 97.44 189 PRO A C 1
ATOM 1448 O O . PRO A 1 189 ? -14.135 -3.738 7.868 1.00 97.44 189 PRO A O 1
ATOM 1451 N N . ILE A 1 190 ? -12.086 -2.950 7.344 1.00 97.88 190 ILE A N 1
ATOM 1452 C CA . ILE A 1 190 ? -12.438 -1.546 7.118 1.00 97.88 190 ILE A CA 1
ATOM 1453 C C . ILE A 1 190 ? -11.631 -1.046 5.913 1.00 97.88 190 ILE A C 1
ATOM 1455 O O . ILE A 1 190 ? -10.440 -1.369 5.836 1.00 97.88 190 ILE A O 1
ATOM 1459 N N . PRO A 1 191 ? -12.236 -0.290 4.976 1.00 98.25 191 PRO A N 1
ATOM 1460 C CA . PRO A 1 191 ? -11.501 0.293 3.862 1.00 98.25 191 PRO A CA 1
ATOM 1461 C C . PRO A 1 191 ? -10.363 1.201 4.347 1.00 98.25 191 PRO A C 1
ATOM 1463 O O . PRO A 1 191 ? -10.548 1.982 5.282 1.00 98.25 191 PRO A O 1
ATOM 1466 N N . MET A 1 192 ? -9.185 1.094 3.735 1.00 98.50 192 MET A N 1
ATOM 1467 C CA . MET A 1 192 ? -8.010 1.890 4.097 1.00 98.50 192 MET A CA 1
ATOM 1468 C C . MET A 1 192 ? -7.014 2.011 2.939 1.00 98.50 192 MET A C 1
ATOM 1470 O O . MET A 1 192 ? -7.011 1.200 2.011 1.00 98.50 192 MET A O 1
ATOM 1474 N N . LEU A 1 193 ? -6.136 3.008 3.040 1.00 98.81 193 LEU A N 1
ATOM 1475 C CA . LEU A 1 193 ? -4.949 3.146 2.201 1.00 98.81 193 LEU A CA 1
ATOM 1476 C C . LEU A 1 193 ? -3.695 3.025 3.063 1.00 98.81 193 LEU A C 1
ATOM 1478 O O . LEU A 1 193 ? -3.611 3.620 4.138 1.00 98.81 193 LEU A O 1
ATOM 1482 N N . ALA A 1 194 ? -2.723 2.259 2.577 1.00 98.75 194 ALA A N 1
ATOM 1483 C CA . ALA A 1 194 ? -1.445 2.054 3.239 1.00 98.75 194 ALA A CA 1
ATOM 1484 C C . ALA A 1 194 ? -0.321 2.775 2.493 1.00 98.75 194 ALA A C 1
ATOM 1486 O O . ALA A 1 194 ? -0.169 2.589 1.286 1.00 98.75 194 ALA A O 1
ATOM 1487 N N . ILE A 1 195 ? 0.490 3.542 3.217 1.00 98.88 195 ILE A N 1
ATOM 1488 C CA . ILE A 1 195 ? 1.697 4.201 2.708 1.00 98.88 195 ILE A CA 1
ATOM 1489 C C . ILE A 1 195 ? 2.905 3.491 3.308 1.00 98.88 195 ILE A C 1
ATOM 1491 O O . ILE A 1 195 ? 2.974 3.315 4.524 1.00 98.88 195 ILE A O 1
ATOM 1495 N N . ARG A 1 196 ? 3.865 3.098 2.473 1.00 98.50 196 ARG A N 1
ATOM 1496 C CA . ARG A 1 196 ? 5.168 2.585 2.917 1.00 98.50 196 ARG A CA 1
ATOM 1497 C C . ARG A 1 196 ? 6.251 2.880 1.889 1.00 98.50 196 ARG A C 1
ATOM 1499 O O . ARG A 1 196 ? 5.935 3.198 0.743 1.00 98.50 196 ARG A O 1
ATOM 1506 N N . HIS A 1 197 ? 7.512 2.689 2.261 1.00 98.00 197 HIS A N 1
ATOM 1507 C CA . HIS A 1 197 ? 8.593 2.647 1.280 1.00 98.00 197 HIS A CA 1
ATOM 1508 C C . HIS A 1 197 ? 8.392 1.493 0.292 1.00 98.00 197 HIS A C 1
ATOM 1510 O O . HIS A 1 197 ? 7.908 0.412 0.651 1.00 98.00 197 HIS A O 1
ATOM 1516 N N . MET A 1 198 ? 8.737 1.744 -0.967 1.00 97.19 198 MET A N 1
ATOM 1517 C CA . MET A 1 198 ? 8.791 0.730 -2.010 1.00 97.19 198 MET A CA 1
ATOM 1518 C C . MET A 1 198 ? 9.950 -0.231 -1.737 1.00 97.19 198 MET A C 1
ATOM 1520 O O . MET A 1 198 ? 11.007 0.176 -1.264 1.00 97.19 198 MET A O 1
ATOM 1524 N N . VAL A 1 199 ? 9.748 -1.511 -2.033 1.00 95.56 199 VAL A N 1
ATOM 1525 C CA . VAL A 1 199 ? 10.734 -2.573 -1.819 1.00 95.56 199 VAL A CA 1
ATOM 1526 C C . VAL A 1 199 ? 10.900 -3.417 -3.075 1.00 95.56 199 VAL A C 1
ATOM 1528 O O . VAL A 1 199 ? 10.042 -3.458 -3.954 1.00 95.56 199 VAL A O 1
ATOM 1531 N N . GLU A 1 200 ? 11.978 -4.192 -3.132 1.00 95.19 200 GLU A N 1
ATOM 1532 C CA . GLU A 1 200 ? 12.304 -5.047 -4.279 1.00 95.19 200 GLU A CA 1
ATOM 1533 C C . GLU A 1 200 ? 11.263 -6.135 -4.623 1.00 95.19 200 GLU A C 1
ATOM 1535 O O . GLU A 1 200 ? 11.345 -6.787 -5.667 1.00 95.19 200 GLU A O 1
ATOM 1540 N N . SER A 1 201 ? 10.308 -6.406 -3.730 1.00 94.12 201 SER A N 1
ATOM 1541 C CA . SER A 1 201 ? 9.202 -7.339 -3.985 1.00 94.12 201 SER A CA 1
ATOM 1542 C C . SER A 1 201 ? 7.996 -6.669 -4.650 1.00 94.12 201 SER A C 1
ATOM 1544 O O . SER A 1 201 ? 7.026 -7.358 -4.965 1.00 94.12 201 SER A O 1
ATOM 1546 N N . ASP A 1 202 ? 8.076 -5.361 -4.926 1.00 96.81 202 ASP A N 1
ATOM 1547 C CA . ASP A 1 202 ? 6.984 -4.596 -5.526 1.00 96.81 202 ASP A CA 1
ATOM 1548 C C . ASP A 1 202 ? 6.902 -4.672 -7.046 1.00 96.81 202 ASP A C 1
ATOM 1550 O O . ASP A 1 202 ? 5.850 -4.372 -7.609 1.00 96.81 202 ASP A O 1
ATOM 1554 N N . LEU A 1 203 ? 7.964 -5.127 -7.718 1.00 97.38 203 LEU A N 1
ATOM 1555 C CA . LEU A 1 203 ? 8.021 -5.207 -9.178 1.00 97.38 203 LEU A CA 1
ATOM 1556 C C . LEU A 1 203 ? 6.765 -5.844 -9.821 1.00 97.38 203 LEU A C 1
ATOM 1558 O O . LEU A 1 203 ? 6.228 -5.245 -10.757 1.00 97.38 203 LEU A O 1
ATOM 1562 N N . PRO A 1 204 ? 6.208 -6.972 -9.320 1.00 95.94 204 PRO A N 1
ATOM 1563 C CA . PRO A 1 204 ? 4.992 -7.568 -9.883 1.00 95.94 204 PRO A CA 1
ATOM 1564 C C . PRO A 1 204 ? 3.755 -6.656 -9.854 1.00 95.94 204 PRO A C 1
ATOM 1566 O O . PRO A 1 204 ? 2.825 -6.863 -10.631 1.00 95.94 204 PRO A O 1
ATOM 1569 N N . PHE A 1 205 ? 3.713 -5.652 -8.973 1.00 95.00 205 PHE A N 1
ATOM 1570 C CA . PHE A 1 205 ? 2.621 -4.676 -8.870 1.00 95.00 205 PHE A CA 1
ATOM 1571 C C . PHE A 1 205 ? 2.823 -3.440 -9.757 1.00 95.00 205 PHE A C 1
ATOM 1573 O O . PHE A 1 205 ? 1.915 -2.608 -9.841 1.00 95.00 205 PHE A O 1
ATOM 1580 N N . LEU A 1 206 ? 3.991 -3.309 -10.393 1.00 96.81 206 LEU A N 1
ATOM 1581 C CA . LEU A 1 206 ? 4.362 -2.184 -11.258 1.00 96.81 206 LEU A CA 1
ATOM 1582 C C . LEU A 1 206 ? 4.362 -2.565 -12.746 1.00 96.81 206 LEU A C 1
ATOM 1584 O O . LEU A 1 206 ? 4.106 -1.715 -13.591 1.00 96.81 206 LEU A O 1
ATOM 1588 N N . ILE A 1 207 ? 4.577 -3.847 -13.066 1.00 94.94 207 ILE A N 1
ATOM 1589 C CA . ILE A 1 207 ? 4.608 -4.360 -14.451 1.00 94.94 207 ILE A CA 1
ATOM 1590 C C . ILE A 1 207 ? 3.240 -4.785 -15.005 1.00 94.94 207 ILE A C 1
ATOM 1592 O O . ILE A 1 207 ? 3.151 -5.143 -16.179 1.00 94.94 207 ILE A O 1
ATOM 1596 N N . ARG A 1 208 ? 2.180 -4.786 -14.182 1.00 92.50 208 ARG A N 1
ATOM 1597 C CA . ARG A 1 208 ? 0.859 -5.330 -14.554 1.00 92.50 208 ARG A CA 1
ATOM 1598 C C . ARG A 1 208 ? 0.326 -4.685 -15.831 1.00 92.50 208 ARG A C 1
ATOM 1600 O O . ARG A 1 208 ? 0.186 -3.468 -15.889 1.00 92.50 208 ARG A O 1
ATOM 1607 N N . GLU A 1 209 ? -0.063 -5.503 -16.805 1.00 90.62 209 GLU A N 1
ATOM 1608 C CA . GLU A 1 209 ? -0.596 -5.042 -18.098 1.00 90.62 209 GLU A CA 1
ATOM 1609 C C . GLU A 1 209 ? -1.940 -4.311 -17.992 1.00 90.62 209 GLU A C 1
ATOM 1611 O O . GLU A 1 209 ? -2.338 -3.615 -18.919 1.00 90.62 209 GLU A O 1
ATOM 1616 N N . THR A 1 210 ? -2.609 -4.406 -16.839 1.00 90.50 210 THR A N 1
ATOM 1617 C CA . THR A 1 210 ? -3.785 -3.591 -16.512 1.00 90.50 210 THR A CA 1
ATOM 1618 C C . THR A 1 210 ? -3.473 -2.094 -16.475 1.00 90.50 210 THR A C 1
ATOM 1620 O O . THR A 1 210 ? -4.387 -1.283 -16.588 1.00 90.50 210 THR A O 1
ATOM 1623 N N . TYR A 1 211 ? -2.205 -1.711 -16.290 1.00 93.56 211 TYR A N 1
ATOM 1624 C CA . TYR A 1 211 ? -1.773 -0.322 -16.396 1.00 93.56 211 TYR A CA 1
ATOM 1625 C C . TYR A 1 211 ? -1.430 0.032 -17.846 1.00 93.56 211 TYR A C 1
ATOM 1627 O O . TYR A 1 211 ? -0.731 -0.741 -18.518 1.00 93.56 211 TYR A O 1
ATOM 1635 N N . PRO A 1 212 ? -1.829 1.223 -18.329 1.00 95.06 212 PRO A N 1
ATOM 1636 C CA . PRO A 1 212 ? -1.436 1.641 -19.660 1.00 95.06 212 PRO A CA 1
ATOM 1637 C C . PRO A 1 212 ? 0.098 1.769 -19.772 1.00 95.06 212 PRO A C 1
ATOM 1639 O O . PRO A 1 212 ? 0.808 1.912 -18.768 1.00 95.06 212 PRO A O 1
ATOM 1642 N N . PRO A 1 213 ? 0.658 1.667 -20.993 1.00 97.00 213 PRO A N 1
ATOM 1643 C CA . PRO A 1 213 ? 2.107 1.663 -21.198 1.00 97.00 213 PRO A CA 1
ATOM 1644 C C . PRO A 1 213 ? 2.846 2.859 -20.576 1.00 97.00 213 PRO A C 1
ATOM 1646 O O . PRO A 1 213 ? 3.934 2.685 -20.029 1.00 97.00 213 PRO A O 1
ATOM 1649 N N . LYS A 1 214 ? 2.248 4.058 -20.595 1.00 96.44 214 LYS A N 1
ATOM 1650 C CA . LYS A 1 214 ? 2.857 5.277 -20.035 1.00 96.44 214 LYS A CA 1
ATOM 1651 C C . LYS A 1 214 ? 3.040 5.188 -18.519 1.00 96.44 214 LYS A C 1
ATOM 1653 O O . LYS A 1 214 ? 4.088 5.565 -18.001 1.00 96.44 214 LYS A O 1
ATOM 1658 N N . GLU A 1 215 ? 2.050 4.662 -17.812 1.00 96.38 215 GLU A N 1
ATOM 1659 C CA . GLU A 1 215 ? 2.070 4.457 -16.367 1.00 96.38 215 GLU A CA 1
ATOM 1660 C C . GLU A 1 215 ? 3.094 3.388 -15.996 1.00 96.38 215 GLU A C 1
ATOM 1662 O O . GLU A 1 215 ? 3.912 3.621 -15.109 1.00 96.38 215 GLU A O 1
ATOM 1667 N N . ARG A 1 216 ? 3.122 2.262 -16.723 1.00 97.31 216 ARG A N 1
ATOM 1668 C CA . ARG A 1 216 ? 4.131 1.209 -16.514 1.00 97.31 216 ARG A CA 1
ATOM 1669 C C . ARG A 1 216 ? 5.551 1.727 -16.715 1.00 97.31 216 ARG A C 1
ATOM 1671 O O . ARG A 1 216 ? 6.404 1.478 -15.868 1.00 97.31 216 ARG A O 1
ATOM 1678 N N . SER A 1 217 ? 5.798 2.477 -17.793 1.00 98.19 217 SER A N 1
ATOM 1679 C CA . SER A 1 217 ? 7.100 3.118 -18.018 1.00 98.19 217 SER A CA 1
ATOM 1680 C C . SER A 1 217 ? 7.474 4.028 -16.844 1.00 98.19 217 SER A C 1
ATOM 1682 O O . SER A 1 217 ? 8.560 3.890 -16.279 1.00 98.19 217 SER A O 1
ATOM 1684 N N . SER A 1 218 ? 6.552 4.896 -16.410 1.00 98.06 218 SER A N 1
ATOM 1685 C CA . SER A 1 218 ? 6.774 5.786 -15.266 1.00 98.06 218 SER A CA 1
ATOM 1686 C C . SER A 1 218 ? 7.132 5.007 -14.000 1.00 98.06 218 SER A C 1
ATOM 1688 O O . SER A 1 218 ? 8.117 5.331 -13.343 1.00 98.06 218 SER A O 1
ATOM 1690 N N . PHE A 1 219 ? 6.371 3.959 -13.676 1.00 98.44 219 PHE A N 1
ATOM 1691 C CA . PHE A 1 219 ? 6.619 3.145 -12.489 1.00 98.44 219 PHE A CA 1
ATOM 1692 C C . PHE A 1 219 ? 7.983 2.463 -12.540 1.00 98.44 219 PHE A C 1
ATOM 1694 O O . PHE A 1 219 ? 8.702 2.463 -11.546 1.00 98.44 219 PHE A O 1
ATOM 1701 N N . LEU A 1 220 ? 8.355 1.896 -13.688 1.00 98.56 220 LEU A N 1
ATOM 1702 C CA . LEU A 1 220 ? 9.599 1.144 -13.826 1.00 98.56 220 LEU A CA 1
ATOM 1703 C C . LEU A 1 220 ? 10.834 2.041 -13.846 1.00 98.56 220 LEU A C 1
ATOM 1705 O O . LEU A 1 220 ? 11.855 1.662 -13.276 1.00 98.56 220 LEU A O 1
ATOM 1709 N N . ARG A 1 221 ? 10.734 3.251 -14.409 1.00 98.56 221 ARG A N 1
ATOM 1710 C CA . ARG A 1 221 ? 11.787 4.270 -14.286 1.00 98.56 221 ARG A CA 1
ATOM 1711 C C . ARG A 1 221 ? 12.027 4.632 -12.824 1.00 98.56 221 ARG A C 1
ATOM 1713 O O . ARG A 1 221 ? 13.170 4.595 -12.382 1.00 98.56 221 ARG A O 1
ATOM 1720 N N . SER A 1 222 ? 10.971 4.921 -12.064 1.00 98.56 222 SER A N 1
ATOM 1721 C CA . SER A 1 222 ? 11.096 5.244 -10.637 1.00 98.56 222 SER A CA 1
ATOM 1722 C C . SER A 1 222 ? 11.584 4.051 -9.812 1.00 98.56 222 SER A C 1
ATOM 1724 O O . SER A 1 222 ? 12.444 4.216 -8.954 1.00 98.56 222 SER A O 1
ATOM 1726 N N . TYR A 1 223 ? 11.110 2.837 -10.101 1.00 98.56 223 TYR A N 1
ATOM 1727 C CA . TYR A 1 223 ? 11.581 1.613 -9.450 1.00 98.56 223 TYR A CA 1
ATOM 1728 C C . TYR A 1 223 ? 13.085 1.397 -9.641 1.00 98.56 223 TYR A C 1
ATOM 1730 O O . TYR A 1 223 ? 13.803 1.172 -8.670 1.00 98.56 223 TYR A O 1
ATOM 1738 N N . LEU A 1 224 ? 13.575 1.521 -10.878 1.00 98.50 224 LEU A N 1
ATOM 1739 C CA . LEU A 1 224 ? 15.002 1.418 -11.185 1.00 98.50 224 LEU A CA 1
ATOM 1740 C C . LEU A 1 224 ? 15.810 2.571 -10.578 1.00 98.50 224 LEU A C 1
ATOM 1742 O O . LEU A 1 224 ? 16.918 2.338 -10.109 1.00 98.50 224 LEU A O 1
ATOM 1746 N N . PHE A 1 225 ? 15.266 3.789 -10.552 1.00 98.31 225 PHE A N 1
ATOM 1747 C CA . PHE A 1 225 ? 15.926 4.941 -9.939 1.00 98.31 225 PHE A CA 1
ATOM 1748 C C . PHE A 1 225 ? 16.141 4.748 -8.432 1.00 98.31 225 PHE A C 1
ATOM 1750 O O . PHE A 1 225 ? 17.242 4.975 -7.942 1.00 98.31 225 PHE A O 1
ATOM 1757 N N . HIS A 1 226 ? 15.107 4.302 -7.712 1.00 97.19 226 HIS A N 1
ATOM 1758 C CA . HIS A 1 226 ? 15.153 4.176 -6.252 1.00 97.19 226 HIS A CA 1
ATOM 1759 C C . HIS A 1 226 ? 15.847 2.902 -5.773 1.00 97.19 226 HIS A C 1
ATOM 1761 O O . HIS A 1 226 ? 16.513 2.933 -4.746 1.00 97.19 226 HIS A O 1
ATOM 1767 N N . LEU A 1 227 ? 15.696 1.785 -6.489 1.00 96.69 227 LEU A N 1
ATOM 1768 C CA . LEU A 1 227 ? 16.157 0.475 -6.014 1.00 96.69 227 LEU A CA 1
ATOM 1769 C C . LEU A 1 227 ? 17.274 -0.129 -6.864 1.00 96.69 227 LEU A C 1
ATOM 1771 O O . LEU A 1 227 ? 17.872 -1.115 -6.450 1.00 96.69 227 LEU A O 1
ATOM 1775 N N . GLY A 1 228 ? 17.578 0.425 -8.043 1.00 95.50 228 GLY A N 1
ATOM 1776 C CA . GLY A 1 228 ? 18.438 -0.214 -9.045 1.00 95.50 228 GLY A CA 1
ATOM 1777 C C . GLY A 1 228 ? 19.819 -0.633 -8.538 1.00 95.50 228 GLY A C 1
ATOM 1778 O O . GLY A 1 228 ? 20.315 -1.671 -8.964 1.00 95.50 228 GLY A O 1
ATOM 1779 N N . GLY A 1 229 ? 20.405 0.121 -7.602 1.00 94.31 229 GLY A N 1
ATOM 1780 C CA . GLY A 1 229 ? 21.697 -0.206 -6.986 1.00 94.31 229 GLY A CA 1
ATOM 1781 C C . GLY A 1 229 ? 21.669 -1.385 -6.005 1.00 94.31 229 GLY A C 1
ATOM 1782 O O . GLY A 1 229 ? 22.722 -1.927 -5.684 1.00 94.31 229 GLY A O 1
ATOM 1783 N N . GLU A 1 230 ? 20.487 -1.796 -5.546 1.00 92.38 230 GLU A N 1
ATOM 1784 C CA . GLU A 1 230 ? 20.288 -2.844 -4.534 1.00 92.38 230 GLU A CA 1
ATOM 1785 C C . GLU A 1 230 ? 19.657 -4.121 -5.117 1.00 92.38 230 GLU A C 1
ATOM 1787 O O . GLU A 1 230 ? 19.568 -5.149 -4.443 1.00 92.38 230 GLU A O 1
ATOM 1792 N N . LEU A 1 231 ? 19.201 -4.085 -6.374 1.00 96.00 231 LEU A N 1
ATOM 1793 C CA . LEU A 1 231 ? 18.546 -5.225 -7.011 1.00 96.00 231 LEU A CA 1
ATOM 1794 C C . LEU A 1 231 ? 19.545 -6.327 -7.376 1.00 96.00 231 LEU A C 1
ATOM 1796 O O . LEU A 1 231 ? 20.602 -6.079 -7.951 1.00 96.00 231 LEU A O 1
ATOM 1800 N N . SER A 1 232 ? 19.131 -7.583 -7.187 1.00 95.56 232 SER A N 1
ATOM 1801 C CA . SER A 1 232 ? 19.775 -8.714 -7.870 1.00 95.56 232 SER A CA 1
ATOM 1802 C C . SER A 1 232 ? 19.734 -8.524 -9.392 1.00 95.56 232 SER A C 1
ATOM 1804 O O . SER A 1 232 ? 18.743 -8.005 -9.915 1.00 95.56 232 SER A O 1
ATOM 1806 N N . GLU A 1 233 ? 20.728 -9.050 -10.108 1.00 96.25 233 GLU A N 1
ATOM 1807 C CA . GLU A 1 233 ? 20.809 -8.986 -11.576 1.00 96.25 233 GLU A CA 1
ATOM 1808 C C . GLU A 1 233 ? 19.514 -9.448 -12.265 1.00 96.25 233 GLU A C 1
ATOM 1810 O O . GLU A 1 233 ? 19.002 -8.780 -13.162 1.00 96.25 233 GLU A O 1
ATOM 1815 N N . VAL A 1 234 ? 18.917 -10.544 -11.781 1.00 96.00 234 VAL A N 1
ATOM 1816 C CA . VAL A 1 234 ? 17.659 -11.092 -12.315 1.00 96.00 234 VAL A CA 1
ATOM 1817 C C . VAL A 1 234 ? 16.515 -10.080 -12.211 1.00 96.00 234 VAL A C 1
ATOM 1819 O O . VAL A 1 234 ? 15.777 -9.875 -13.174 1.00 96.00 234 VAL A O 1
ATOM 1822 N N . LYS A 1 235 ? 16.363 -9.425 -11.054 1.00 95.62 235 LYS A N 1
ATOM 1823 C CA . LYS A 1 235 ? 15.309 -8.421 -10.842 1.00 95.62 235 LYS A CA 1
ATOM 1824 C C . LYS A 1 235 ? 15.574 -7.136 -11.611 1.00 95.62 235 LYS A C 1
ATOM 1826 O O . LYS A 1 235 ? 14.630 -6.567 -12.152 1.00 95.62 235 LYS A O 1
ATOM 1831 N N . PHE A 1 236 ? 16.829 -6.699 -11.668 1.00 97.94 236 PHE A N 1
ATOM 1832 C CA . PHE A 1 236 ? 17.220 -5.534 -12.453 1.00 97.94 236 PHE A CA 1
ATOM 1833 C C . PHE A 1 236 ? 16.875 -5.749 -13.930 1.00 97.94 236 PHE A C 1
ATOM 1835 O O . PHE A 1 236 ? 16.183 -4.927 -14.529 1.00 97.94 236 PHE A O 1
ATOM 1842 N N . LYS A 1 237 ? 17.261 -6.904 -14.490 1.00 97.56 237 LYS A N 1
ATOM 1843 C CA . LYS A 1 237 ? 16.935 -7.276 -15.868 1.00 97.56 237 LYS A CA 1
ATOM 1844 C C . LYS A 1 237 ? 15.426 -7.348 -16.095 1.00 97.56 237 LYS A C 1
ATOM 1846 O O . LYS A 1 237 ? 14.943 -6.776 -17.061 1.00 97.56 237 LYS A O 1
ATOM 1851 N N . ALA A 1 238 ? 14.674 -7.985 -15.197 1.00 97.69 238 ALA A N 1
ATOM 1852 C CA . ALA A 1 238 ? 13.218 -8.069 -15.320 1.00 97.69 238 ALA A CA 1
ATOM 1853 C C . ALA A 1 238 ? 12.543 -6.683 -15.322 1.00 97.69 238 ALA A C 1
ATOM 1855 O O . ALA A 1 238 ? 11.626 -6.441 -16.106 1.00 97.69 238 ALA A O 1
ATOM 1856 N N . ALA A 1 239 ? 13.004 -5.760 -14.472 1.00 98.00 239 ALA A N 1
ATOM 1857 C CA . ALA A 1 239 ? 12.509 -4.386 -14.451 1.00 98.00 239 ALA A CA 1
ATOM 1858 C C . ALA A 1 239 ? 12.876 -3.619 -15.734 1.00 98.00 239 ALA A C 1
ATOM 1860 O O . ALA A 1 239 ? 12.032 -2.908 -16.281 1.00 98.00 239 ALA A O 1
ATOM 1861 N N . LEU A 1 240 ? 14.100 -3.798 -16.242 1.00 98.25 240 LEU A N 1
ATOM 1862 C CA . LEU A 1 240 ? 14.558 -3.178 -17.485 1.00 98.25 240 LEU A CA 1
ATOM 1863 C C . LEU A 1 240 ? 13.805 -3.711 -18.713 1.00 98.25 240 LEU A C 1
ATOM 1865 O O . LEU A 1 240 ? 13.350 -2.918 -19.533 1.00 98.25 240 LEU A O 1
ATOM 1869 N N . ASP A 1 241 ? 13.615 -5.027 -18.817 1.00 98.12 241 ASP A N 1
ATOM 1870 C CA . ASP A 1 241 ? 12.836 -5.658 -19.887 1.00 98.12 241 ASP A CA 1
ATOM 1871 C C . ASP A 1 241 ? 11.391 -5.130 -19.884 1.00 98.12 241 ASP A C 1
ATOM 1873 O O . ASP A 1 241 ? 10.851 -4.770 -20.931 1.00 98.12 241 ASP A O 1
ATOM 1877 N N . GLY A 1 242 ? 10.779 -5.017 -18.698 1.00 97.81 242 GLY A N 1
ATOM 1878 C CA . GLY A 1 242 ? 9.450 -4.429 -18.542 1.00 97.81 242 GLY A CA 1
ATOM 1879 C C . GLY A 1 242 ? 9.390 -2.963 -18.983 1.00 97.81 242 GLY A C 1
ATOM 1880 O O . GLY A 1 242 ? 8.414 -2.552 -19.613 1.00 97.81 242 GLY A O 1
ATOM 1881 N N . LEU A 1 243 ? 10.434 -2.177 -18.690 1.00 98.38 243 LEU A N 1
ATOM 1882 C CA . LEU A 1 243 ? 10.521 -0.778 -19.107 1.00 98.38 243 LEU A CA 1
ATOM 1883 C C . LEU A 1 243 ? 10.626 -0.677 -20.630 1.00 98.38 243 LEU A C 1
ATOM 1885 O O . LEU A 1 243 ? 9.875 0.077 -21.241 1.00 98.38 243 LEU A O 1
ATOM 1889 N N . ILE A 1 244 ? 11.503 -1.471 -21.246 1.00 98.19 244 ILE A N 1
ATOM 1890 C CA . ILE A 1 244 ? 11.657 -1.526 -22.704 1.00 98.19 244 ILE A CA 1
ATOM 1891 C C . ILE A 1 244 ? 10.325 -1.897 -23.362 1.00 98.19 244 ILE A C 1
ATOM 1893 O O . ILE A 1 244 ? 9.890 -1.214 -24.286 1.00 98.19 244 ILE A O 1
ATOM 1897 N N . ALA A 1 245 ? 9.643 -2.931 -22.861 1.00 97.38 245 ALA A N 1
ATOM 1898 C CA . ALA A 1 245 ? 8.347 -3.350 -23.389 1.00 97.38 245 ALA A CA 1
ATOM 1899 C C . ALA A 1 245 ? 7.291 -2.234 -23.297 1.00 97.38 245 ALA A C 1
ATOM 1901 O O . ALA A 1 245 ? 6.533 -2.015 -24.244 1.00 97.38 245 ALA A O 1
ATOM 1902 N N . ALA A 1 246 ? 7.256 -1.498 -22.181 1.00 97.50 246 ALA A N 1
ATOM 1903 C CA . ALA A 1 246 ? 6.357 -0.362 -22.011 1.00 97.50 246 ALA A CA 1
ATOM 1904 C C . ALA A 1 246 ? 6.670 0.781 -22.996 1.00 97.50 246 ALA A C 1
ATOM 1906 O O . ALA A 1 246 ? 5.753 1.288 -23.636 1.00 97.50 246 ALA A O 1
ATOM 1907 N N . GLU A 1 247 ? 7.941 1.152 -23.167 1.00 97.88 247 GLU A N 1
ATOM 1908 C CA . GLU A 1 247 ? 8.373 2.208 -24.098 1.00 97.88 247 GLU A CA 1
ATOM 1909 C C . GLU A 1 247 ? 8.083 1.854 -25.561 1.00 97.88 247 GLU A C 1
ATOM 1911 O O . GLU A 1 247 ? 7.545 2.674 -26.306 1.00 97.88 247 GLU A O 1
ATOM 1916 N N . VAL A 1 248 ? 8.356 0.611 -25.968 1.00 97.25 248 VAL A N 1
ATOM 1917 C CA . VAL A 1 248 ? 8.020 0.121 -27.314 1.00 97.25 248 VAL A CA 1
ATOM 1918 C C . VAL A 1 248 ? 6.515 0.227 -27.562 1.00 97.25 248 VAL A C 1
ATOM 1920 O O . VAL A 1 248 ? 6.103 0.740 -28.601 1.00 97.25 248 VAL A O 1
ATOM 1923 N N . ALA A 1 249 ? 5.680 -0.182 -26.602 1.00 95.69 249 ALA A N 1
ATOM 1924 C CA . ALA A 1 249 ? 4.228 -0.068 -26.727 1.00 95.69 249 ALA A CA 1
ATOM 1925 C C . ALA A 1 249 ? 3.743 1.393 -26.810 1.00 95.69 249 ALA A C 1
ATOM 1927 O O . ALA A 1 249 ? 2.771 1.669 -27.508 1.00 95.69 249 ALA A O 1
ATOM 1928 N N . ILE A 1 250 ? 4.408 2.344 -26.140 1.00 96.12 250 ILE A N 1
ATOM 1929 C CA . ILE A 1 250 ? 4.091 3.778 -26.268 1.00 96.12 250 ILE A CA 1
ATOM 1930 C C . ILE A 1 250 ? 4.352 4.259 -27.696 1.00 96.12 250 ILE A C 1
ATOM 1932 O O . ILE A 1 250 ? 3.498 4.936 -28.265 1.00 96.12 250 ILE A O 1
ATOM 1936 N N . VAL A 1 251 ? 5.511 3.910 -28.265 1.00 94.69 251 VAL A N 1
ATOM 1937 C CA . VAL A 1 251 ? 5.890 4.312 -29.627 1.00 94.69 251 VAL A CA 1
ATOM 1938 C C . VAL A 1 251 ? 4.949 3.694 -30.658 1.00 94.69 251 VAL A C 1
ATOM 1940 O O . VAL A 1 251 ? 4.465 4.402 -31.533 1.00 94.69 251 VAL A O 1
ATOM 1943 N N . LEU A 1 252 ? 4.642 2.400 -30.530 1.00 92.62 252 LEU A N 1
ATOM 1944 C CA . LEU A 1 252 ? 3.745 1.700 -31.453 1.00 92.62 252 LEU A CA 1
ATOM 1945 C C . LEU A 1 252 ? 2.309 2.232 -31.408 1.00 92.62 252 LEU A C 1
ATOM 1947 O O . LEU A 1 252 ? 1.670 2.303 -32.445 1.00 92.62 252 LEU A O 1
ATOM 1951 N N . ASN A 1 253 ? 1.810 2.636 -30.237 1.00 86.94 253 ASN A N 1
ATOM 1952 C CA . ASN A 1 253 ? 0.468 3.214 -30.103 1.00 86.94 253 ASN A CA 1
ATOM 1953 C C . ASN A 1 253 ? 0.383 4.683 -30.561 1.00 86.94 253 ASN A C 1
ATOM 1955 O O . ASN A 1 253 ? -0.712 5.243 -30.596 1.00 86.94 253 ASN A O 1
ATOM 1959 N N . ALA A 1 254 ? 1.522 5.331 -30.817 1.00 76.88 254 ALA A N 1
ATOM 1960 C CA . ALA A 1 254 ? 1.595 6.703 -31.318 1.00 76.88 254 ALA A CA 1
ATOM 1961 C C . ALA A 1 254 ? 1.772 6.779 -32.848 1.00 76.88 254 ALA A C 1
ATOM 1963 O O . ALA A 1 254 ? 1.660 7.875 -33.400 1.00 76.88 254 ALA A O 1
ATOM 1964 N N . ALA A 1 255 ? 2.074 5.647 -33.494 1.00 60.47 255 ALA A N 1
ATOM 1965 C CA . ALA A 1 255 ? 2.180 5.482 -34.943 1.00 60.47 255 ALA A CA 1
ATOM 1966 C C . ALA A 1 255 ? 0.825 5.097 -35.555 1.00 60.47 255 ALA A C 1
ATOM 1968 O O . ALA A 1 255 ? 0.566 5.543 -36.695 1.00 60.47 255 ALA A O 1
#

Sequence (255 aa):
MDIHDEHECAQEAHKHPGGVARGDGVDQQSPRPRLMRISEVGQNCDPASPLGCVLEWVRGFLARPHPQLGRTGSVCPFVPIALGLDTIWMAEVAETAPSFERLSAIITDYRNVFLETEPTIGPEALNKAFLVVFPSLKANGADGAAVVDKVQVSLKRYFVEMGLMLGEFHAANESPGLRNPDFRPLRSPIPMLAIRHMVESDLPFLIRETYPPKERSSFLRSYLFHLGGELSEVKFKAALDGLIAAEVAIVLNAA

Secondary structure (DSSP, 8-state):
-----------------------------PPPPPEEEHHHHHHHS-TTSHHHHHHHHIIIIITSB-GGGSSSSBSSSSHHHHHHHT-EEEEE---SS--HHHHHHHHHHHHHHHHHSSP-SSTTGGG-EEEEE-HHHHTTHHHHHHHHHHHHHHHHHHHHHTTEEEEEE-TT--PPPSS-TT--TT--SS-EEEEEE--TT-GGGTS-TTS-HHHHHHHHHHHHHHHTTTS-HHHHHHHHHHHHHHHHHHHHTT-

Foldseek 3Di:
DDDDDDDDDDDDDDDDDDDDPDPPPPPCLPDQFDKDFLVRCVVPPDCPDQSNQQSCCLVVAQQDDDPQLLDDGGVHNLSVVLVVVSQEIEGEPADAPDDLVSVLVSVVVVLVVLCVDPPNDDPVQQSHKYKYFYQNLQVVPPVSLVSQVVSQVVCQLVQLLVQKGKDWAEQPQQCARPNHNPDRSRYGPTTIIMIGGHDLVCLVVLLDPVDQLVSSLSNLVSVCVVCVVPDDPVSNVVSVVSNVVSVVNVVVVVD